Protein AF-A0A6J2TUB7-F1 (afdb_monomer)

Secondary structure (DSSP, 8-state):
-HHHHHHHHHHHHHHHHHHHHHHHHHHHHHHHTT--HHHHH-GGGS-SSPPP--HHHHHHHHHHHHHHHHH--GGGGGS-HHHHHHHHHHHHHHHHHHHHHHIIIIIHHHHHHHHHHHHHHHHHGGG-THHHH-HHHHHHHHHTHHHHHHHHHHHHHHHHHHHHHHHHHHHHHHHHHHSS-----HHHHHHHHHHHHHHHHTTSTTS----------STTTHHHHHHHHTT-

pLDDT: mean 77.43, std 15.43, range [41.19, 96.0]

Structure (mmCIF, N/CA/C/O backbone):
data_AF-A0A6J2TUB7-F1
#
_entry.id   AF-A0A6J2TUB7-F1
#
loop_
_atom_site.group_PDB
_atom_site.id
_atom_site.type_symbol
_atom_site.label_atom_id
_atom_site.label_alt_id
_atom_site.label_comp_id
_atom_site.label_asym_id
_atom_site.label_entity_id
_atom_site.label_seq_id
_atom_site.pdbx_PDB_ins_code
_atom_site.Cartn_x
_atom_site.Cartn_y
_atom_site.Cartn_z
_atom_site.occupancy
_atom_site.B_iso_or_equiv
_atom_site.auth_seq_id
_atom_site.auth_comp_id
_atom_site.auth_asym_id
_atom_site.auth_atom_id
_atom_s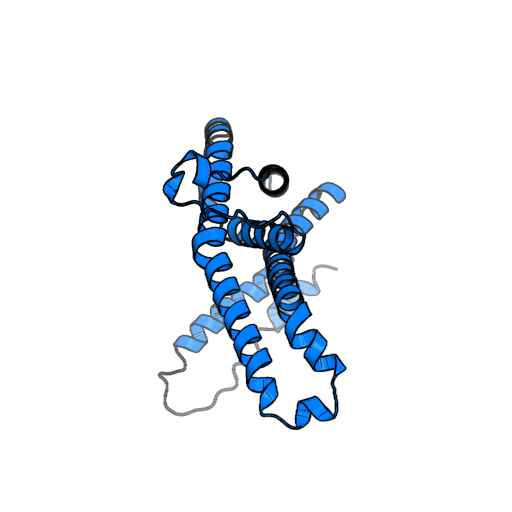ite.pdbx_PDB_model_num
ATOM 1 N N . MET A 1 1 ? -28.206 -12.722 28.048 1.00 57.38 1 MET A N 1
ATOM 2 C CA . MET A 1 1 ? -26.870 -12.111 28.290 1.00 57.38 1 MET A CA 1
ATOM 3 C C . MET A 1 1 ? -25.842 -12.327 27.158 1.00 57.38 1 MET A C 1
ATOM 5 O O . MET A 1 1 ? -24.920 -11.527 27.044 1.00 57.38 1 MET A O 1
ATOM 9 N N . GLN A 1 2 ? -25.959 -13.359 26.302 1.00 60.00 2 GLN A N 1
ATOM 10 C CA . GLN A 1 2 ? -25.036 -13.575 25.163 1.00 60.00 2 GLN A CA 1
ATOM 11 C C . GLN A 1 2 ? -25.212 -12.576 23.999 1.00 60.00 2 GLN A C 1
ATOM 13 O O . GLN A 1 2 ? -24.234 -12.249 23.326 1.00 60.00 2 GLN A O 1
ATOM 18 N N . THR A 1 3 ? -26.422 -12.046 23.802 1.00 65.19 3 THR A N 1
ATOM 19 C CA . THR A 1 3 ? -26.763 -11.058 22.761 1.00 65.19 3 THR A CA 1
ATOM 20 C C . THR A 1 3 ? -25.914 -9.785 22.859 1.00 65.19 3 THR A C 1
ATOM 22 O O . THR A 1 3 ? -25.308 -9.377 21.869 1.00 65.19 3 THR A O 1
ATOM 25 N N . ASN A 1 4 ? -25.731 -9.245 24.069 1.00 74.50 4 ASN A N 1
ATOM 26 C CA . ASN A 1 4 ? -24.927 -8.035 24.298 1.00 74.50 4 ASN A CA 1
ATOM 27 C C . ASN A 1 4 ? -23.440 -8.228 23.949 1.00 74.50 4 ASN A C 1
ATOM 29 O O . ASN A 1 4 ? -22.782 -7.302 23.478 1.00 74.50 4 ASN A O 1
ATOM 33 N N . LYS A 1 5 ? -22.888 -9.438 24.136 1.00 76.31 5 LYS A N 1
ATOM 34 C CA . LYS A 1 5 ? -21.484 -9.730 23.787 1.00 76.31 5 LYS A CA 1
ATOM 35 C C . LYS A 1 5 ? -21.275 -9.813 22.272 1.00 76.31 5 LYS A C 1
ATOM 37 O O . LYS A 1 5 ? -20.244 -9.359 21.782 1.00 76.31 5 LYS A O 1
ATOM 42 N N . MET A 1 6 ? -22.231 -10.388 21.541 1.00 75.12 6 MET A N 1
ATOM 43 C CA . MET A 1 6 ? -22.186 -10.475 20.075 1.00 75.12 6 MET A CA 1
ATOM 44 C C . MET A 1 6 ? -22.323 -9.091 19.434 1.00 75.12 6 MET A C 1
ATOM 46 O O . MET A 1 6 ? -21.524 -8.743 18.568 1.00 75.12 6 MET A O 1
ATOM 50 N N . GLN A 1 7 ? -23.268 -8.278 19.915 1.00 80.31 7 GLN A N 1
ATOM 51 C CA . GLN A 1 7 ? -23.454 -6.908 19.433 1.00 80.31 7 GLN A CA 1
ATOM 52 C C . GLN A 1 7 ? -22.216 -6.046 19.680 1.00 80.31 7 GLN A C 1
ATOM 54 O O . GLN A 1 7 ? -21.763 -5.362 18.768 1.00 80.31 7 GLN A O 1
ATOM 59 N N . LYS A 1 8 ? -21.600 -6.138 20.867 1.00 82.19 8 LYS A N 1
ATOM 60 C CA . LYS A 1 8 ? -20.352 -5.419 21.161 1.00 82.19 8 LYS A CA 1
ATOM 61 C C . LYS A 1 8 ? -19.238 -5.762 20.164 1.00 82.19 8 LYS A C 1
ATOM 63 O O . LYS A 1 8 ? -18.578 -4.861 19.662 1.00 82.19 8 LYS A O 1
ATOM 68 N N . LYS A 1 9 ? -19.060 -7.045 19.828 1.00 82.00 9 LYS A N 1
ATOM 69 C CA . LYS A 1 9 ? -18.071 -7.476 18.823 1.00 82.00 9 LYS A CA 1
ATOM 70 C C . LYS A 1 9 ? -18.379 -6.952 17.419 1.00 82.00 9 LYS A C 1
ATOM 72 O O . LYS A 1 9 ? -17.449 -6.627 16.689 1.00 82.00 9 LYS A O 1
ATOM 77 N N . GLY A 1 10 ? -19.656 -6.877 17.044 1.00 83.56 10 GLY A N 1
ATOM 78 C CA . GLY A 1 10 ? -20.077 -6.292 15.769 1.00 83.56 10 GLY A CA 1
ATOM 79 C C . GLY A 1 10 ? -19.725 -4.813 15.670 1.00 83.56 10 GLY A C 1
ATOM 80 O O . GLY A 1 10 ? -19.078 -4.400 14.714 1.00 83.56 10 GLY A O 1
ATOM 81 N N . TRP A 1 11 ? -20.027 -4.037 16.710 1.00 85.06 11 TRP A N 1
ATOM 82 C CA . TRP A 1 11 ? -19.638 -2.626 16.778 1.00 85.06 11 TRP A CA 1
ATOM 83 C C . TRP A 1 11 ? -18.123 -2.415 16.739 1.00 85.06 11 TRP A C 1
ATOM 85 O O . TRP A 1 11 ? -17.645 -1.470 16.116 1.00 85.06 11 TRP A O 1
ATOM 95 N N . GLU A 1 12 ? -17.349 -3.309 17.359 1.00 85.31 12 GLU A N 1
ATOM 96 C CA . GLU A 1 12 ? -15.889 -3.272 17.257 1.00 85.31 12 GLU A CA 1
ATOM 97 C C . GLU A 1 12 ? -15.404 -3.503 15.816 1.00 85.31 12 GLU A C 1
ATOM 99 O O . GLU A 1 12 ? -14.505 -2.794 15.381 1.00 85.31 12 GLU A O 1
ATOM 104 N N . LEU A 1 13 ? -16.007 -4.440 15.073 1.00 86.50 13 LEU A N 1
ATOM 105 C CA . LEU A 1 13 ? -15.679 -4.701 13.663 1.00 86.50 13 LEU A CA 1
ATOM 106 C C . LEU A 1 13 ? -16.014 -3.515 12.757 1.00 86.50 13 LEU A C 1
ATOM 108 O O . LEU A 1 13 ? -15.205 -3.146 11.912 1.00 86.50 13 LEU A O 1
ATOM 112 N N . VAL A 1 14 ? -17.191 -2.919 12.946 1.00 88.50 14 VAL A N 1
ATOM 113 C CA . VAL A 1 14 ? -17.632 -1.744 12.184 1.00 88.50 14 VAL A CA 1
ATOM 114 C C . VAL A 1 14 ? -16.693 -0.571 12.418 1.00 88.50 14 VAL A C 1
ATOM 116 O O . VAL A 1 14 ? -16.259 0.074 11.469 1.00 88.50 14 VAL A O 1
ATOM 119 N N . ARG A 1 15 ? -16.323 -0.318 13.674 1.00 88.38 15 ARG A N 1
ATOM 120 C CA . ARG A 1 15 ? -15.360 0.735 13.992 1.00 88.38 15 ARG A CA 1
ATOM 121 C C . ARG A 1 15 ? -13.993 0.461 13.367 1.00 88.38 15 ARG A C 1
ATOM 123 O O . ARG A 1 15 ? -13.449 1.366 12.754 1.00 88.38 15 ARG A O 1
ATOM 130 N N . ASP A 1 16 ? -13.457 -0.756 13.489 1.00 87.25 16 ASP A N 1
ATOM 131 C CA . ASP A 1 16 ? -12.167 -1.111 12.877 1.00 87.25 16 ASP A CA 1
ATOM 132 C C . ASP A 1 16 ? -12.194 -0.886 11.348 1.00 87.25 16 ASP A C 1
ATOM 134 O O . ASP A 1 16 ? -11.215 -0.419 10.767 1.00 87.25 16 ASP A O 1
ATOM 138 N N . MET A 1 17 ? -13.325 -1.186 10.695 1.00 90.94 17 MET A N 1
ATOM 139 C CA . MET A 1 17 ? -13.538 -0.913 9.271 1.00 90.94 17 MET A CA 1
ATOM 140 C C . MET A 1 17 ? -13.503 0.592 8.978 1.00 90.94 17 MET A C 1
ATOM 142 O O . MET A 1 17 ? -12.790 1.007 8.070 1.00 90.94 17 MET A O 1
ATOM 146 N N . TYR A 1 18 ? -14.213 1.418 9.753 1.00 90.88 18 TYR A N 1
ATOM 147 C CA . TYR A 1 18 ? -14.177 2.875 9.587 1.00 90.88 18 TYR A CA 1
ATOM 148 C C . TYR A 1 18 ? -12.790 3.471 9.847 1.00 90.88 18 TYR A C 1
ATOM 150 O O . TYR A 1 18 ? -12.362 4.332 9.088 1.00 90.88 18 TYR A O 1
ATOM 158 N N . GLU A 1 19 ? -12.072 3.0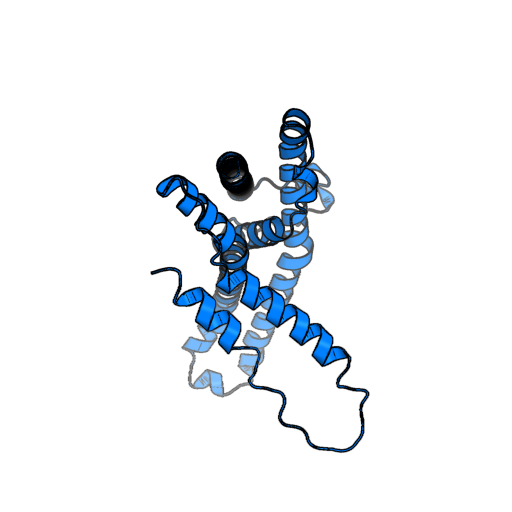04 10.873 1.00 90.19 19 GLU A N 1
ATOM 159 C CA . GLU A 1 19 ? -10.689 3.423 11.136 1.00 90.19 19 GLU A CA 1
ATOM 160 C C . GLU A 1 19 ? -9.780 3.085 9.943 1.00 90.19 19 GLU A C 1
ATOM 162 O O . GLU A 1 19 ? -8.990 3.923 9.518 1.00 90.19 19 GLU A O 1
ATOM 167 N N . SER A 1 20 ? -9.937 1.894 9.356 1.00 90.69 20 SER A N 1
ATOM 168 C CA . SER A 1 20 ? -9.173 1.466 8.173 1.00 90.69 20 SER A CA 1
ATOM 169 C C . SER A 1 20 ? -9.506 2.308 6.936 1.00 90.69 20 SER A C 1
ATOM 171 O O . SER A 1 20 ? -8.604 2.756 6.233 1.00 90.69 20 SER A O 1
ATOM 173 N N . LEU A 1 21 ? -10.795 2.571 6.693 1.00 92.62 21 LEU A N 1
ATOM 174 C CA . LEU A 1 21 ? -11.255 3.430 5.597 1.00 92.62 21 LEU A CA 1
ATOM 175 C C . LEU A 1 21 ? -10.749 4.866 5.748 1.00 92.62 21 LEU A C 1
ATOM 177 O O . LEU A 1 21 ? -10.368 5.485 4.759 1.00 92.62 21 LEU A O 1
ATOM 181 N N . LEU A 1 22 ? -10.720 5.382 6.977 1.00 92.88 22 LEU A N 1
ATOM 182 C CA . LEU A 1 22 ? -10.190 6.706 7.279 1.00 92.88 22 LEU A CA 1
ATOM 183 C C . LEU A 1 22 ? -8.676 6.764 7.043 1.00 92.88 22 LEU A C 1
ATOM 185 O O . LEU A 1 22 ? -8.192 7.717 6.443 1.00 92.88 22 LEU A O 1
ATOM 189 N N . MET A 1 23 ? -7.921 5.741 7.453 1.00 91.88 23 MET A N 1
ATOM 190 C CA . MET A 1 23 ? -6.486 5.664 7.144 1.00 91.88 23 MET A CA 1
ATOM 191 C C . MET A 1 23 ? -6.240 5.651 5.632 1.00 91.88 23 MET A C 1
ATOM 193 O O . MET A 1 23 ? -5.380 6.383 5.146 1.00 91.88 23 MET A O 1
ATOM 197 N N . MET A 1 24 ? -7.028 4.877 4.881 1.00 92.50 24 MET A N 1
ATOM 198 C CA . MET A 1 24 ? -6.944 4.846 3.420 1.00 92.50 24 MET A CA 1
ATOM 199 C C . MET A 1 24 ? -7.297 6.178 2.771 1.00 92.50 24 MET A C 1
ATOM 201 O O . MET A 1 24 ? -6.594 6.601 1.858 1.00 92.50 24 MET A O 1
ATOM 205 N N . SER A 1 25 ? -8.358 6.854 3.218 1.00 93.88 25 SER A N 1
ATOM 206 C CA . SER A 1 25 ? -8.751 8.136 2.631 1.00 93.88 25 SER A CA 1
ATOM 207 C C . SER A 1 25 ? -7.702 9.215 2.888 1.00 93.88 25 SER A C 1
ATOM 209 O O . SER A 1 25 ? -7.342 9.937 1.961 1.00 93.88 25 SER A O 1
ATOM 211 N N . VAL A 1 26 ? -7.152 9.282 4.103 1.00 93.25 26 VAL A N 1
ATOM 212 C CA . VAL A 1 26 ? -6.079 10.226 4.439 1.00 93.25 26 VAL A CA 1
ATOM 213 C C . VAL A 1 26 ? -4.818 9.923 3.630 1.00 93.25 26 VAL A C 1
ATOM 215 O O . VAL A 1 26 ? -4.258 10.836 3.030 1.00 93.25 26 VAL A O 1
ATOM 218 N N . SER A 1 27 ? -4.401 8.658 3.543 1.00 91.00 27 SER A N 1
ATOM 219 C CA . SER A 1 27 ? -3.234 8.267 2.741 1.00 91.00 27 SER A CA 1
ATOM 220 C C . SER A 1 27 ? -3.408 8.584 1.259 1.00 91.00 27 SER A C 1
ATOM 222 O O . SER A 1 27 ? -2.504 9.151 0.648 1.00 91.00 27 SER A O 1
ATOM 224 N N . MET A 1 28 ? -4.594 8.333 0.702 1.00 91.50 28 MET A N 1
ATOM 225 C CA . MET A 1 28 ? -4.916 8.709 -0.672 1.00 91.50 28 MET A CA 1
ATOM 226 C C . MET A 1 28 ? -4.842 10.221 -0.882 1.00 91.50 28 MET A C 1
ATOM 228 O O . MET A 1 28 ? -4.287 10.674 -1.878 1.00 91.50 28 MET A O 1
ATOM 232 N N . MET A 1 29 ? -5.377 11.015 0.052 1.00 92.94 29 MET A N 1
ATOM 233 C CA . MET A 1 29 ? -5.293 12.473 -0.026 1.00 92.94 29 MET A CA 1
ATOM 234 C C . MET A 1 29 ? -3.842 12.951 0.015 1.00 92.94 29 MET A C 1
ATOM 236 O O . MET A 1 29 ? -3.474 13.778 -0.812 1.00 92.94 29 MET A O 1
ATOM 240 N N . PHE A 1 30 ? -3.010 12.427 0.917 1.00 90.12 30 PHE A N 1
ATOM 241 C CA . PHE A 1 30 ? -1.590 12.788 0.981 1.00 90.12 30 PHE A CA 1
ATOM 242 C C . PHE A 1 30 ? -0.871 12.448 -0.326 1.00 90.12 30 PHE A C 1
ATOM 244 O O . PHE A 1 30 ? -0.229 13.319 -0.909 1.00 90.12 30 PHE A O 1
ATOM 251 N N . HIS A 1 31 ? -1.074 11.236 -0.847 1.00 88.38 31 HIS A N 1
ATOM 252 C CA . HIS A 1 31 ? -0.460 10.809 -2.101 1.00 88.38 31 HIS A CA 1
ATOM 253 C C . HIS A 1 31 ? -0.895 11.668 -3.298 1.00 88.38 31 HIS A C 1
ATOM 255 O O . HIS A 1 31 ? -0.054 12.127 -4.065 1.00 88.38 31 HIS A O 1
ATOM 261 N N . LEU A 1 32 ? -2.197 11.939 -3.447 1.00 89.12 32 LEU A N 1
ATOM 262 C CA . LEU A 1 32 ? -2.716 12.761 -4.547 1.00 89.12 32 LEU A CA 1
ATOM 263 C C . LEU A 1 32 ? -2.241 14.218 -4.483 1.00 89.12 32 LEU A C 1
ATOM 265 O O . LEU A 1 32 ? -2.108 14.855 -5.525 1.00 89.12 32 LEU A O 1
ATOM 269 N N . ASN A 1 33 ? -1.984 14.742 -3.283 1.00 89.19 33 ASN A N 1
ATOM 270 C CA . ASN A 1 33 ? -1.417 16.079 -3.096 1.00 89.19 33 ASN A CA 1
ATOM 271 C C . ASN A 1 33 ? 0.121 16.098 -3.185 1.00 89.19 33 ASN A C 1
ATOM 273 O O . ASN A 1 33 ? 0.714 17.170 -3.071 1.00 89.19 33 ASN A O 1
ATOM 277 N N . GLY A 1 34 ? 0.775 14.943 -3.368 1.00 84.81 34 GLY A N 1
ATOM 278 C CA . GLY A 1 34 ? 2.237 14.831 -3.356 1.00 84.81 34 GLY A CA 1
ATOM 279 C C . GLY A 1 34 ? 2.855 15.176 -1.998 1.00 84.81 34 GLY A C 1
ATOM 280 O O . GLY A 1 34 ? 3.989 15.648 -1.928 1.00 84.81 34 GLY A O 1
ATOM 281 N N . TRP A 1 35 ? 2.096 15.019 -0.912 1.00 86.31 35 TRP A N 1
ATOM 282 C CA . TRP A 1 35 ? 2.577 15.273 0.440 1.00 86.31 35 TRP A CA 1
ATOM 283 C C . TRP A 1 35 ? 3.249 14.024 0.986 1.00 86.31 35 TRP A C 1
ATOM 285 O O . TRP A 1 35 ? 2.595 13.007 1.207 1.00 86.31 35 TRP A O 1
ATOM 295 N N . HIS A 1 36 ? 4.543 14.145 1.259 1.00 82.12 36 HIS A N 1
ATOM 296 C CA . HIS A 1 36 ? 5.341 13.088 1.858 1.00 82.12 36 HIS A CA 1
ATOM 297 C C . HIS A 1 36 ? 5.741 13.491 3.273 1.00 82.12 36 HIS A C 1
ATOM 299 O O . HIS A 1 36 ? 6.347 14.543 3.490 1.00 82.12 36 HIS A O 1
ATOM 305 N N . VAL A 1 37 ? 5.419 12.640 4.243 1.00 84.12 37 VAL A N 1
ATOM 306 C CA . VAL A 1 37 ? 5.789 12.826 5.650 1.00 84.12 37 VAL A CA 1
ATOM 307 C C . VAL A 1 37 ? 7.304 12.786 5.803 1.00 84.12 37 VAL A C 1
ATOM 309 O O . VAL A 1 37 ? 7.869 13.554 6.583 1.00 84.12 37 VAL A O 1
ATOM 312 N N . LEU A 1 38 ? 7.973 11.932 5.023 1.00 82.38 38 LEU A N 1
ATOM 313 C CA . LEU A 1 38 ? 9.431 11.836 5.041 1.00 82.38 38 LEU A CA 1
ATOM 314 C C . LEU A 1 38 ? 10.096 13.171 4.667 1.00 82.38 38 LEU A C 1
ATOM 316 O O . LEU A 1 38 ? 11.066 13.558 5.309 1.00 82.38 38 LEU A O 1
ATOM 320 N N . ALA A 1 39 ? 9.518 13.920 3.722 1.00 81.19 39 ALA A N 1
ATOM 321 C CA . ALA A 1 39 ? 10.025 15.228 3.307 1.00 81.19 39 ALA A CA 1
ATOM 322 C C . ALA A 1 39 ? 9.964 16.278 4.427 1.00 81.19 39 ALA A C 1
ATOM 324 O O . ALA A 1 39 ? 10.773 17.202 4.466 1.00 81.19 39 ALA A O 1
ATOM 325 N N . TRP A 1 40 ? 8.995 16.150 5.339 1.00 81.31 40 TRP A N 1
ATOM 326 C CA . TRP A 1 40 ? 8.857 17.045 6.489 1.00 81.31 40 TRP A CA 1
ATOM 327 C C . TRP A 1 40 ? 9.832 16.703 7.618 1.00 81.31 40 TRP A C 1
ATOM 329 O O . TRP A 1 40 ? 10.214 17.595 8.372 1.00 81.31 40 TRP A O 1
ATOM 339 N N . LEU A 1 41 ? 10.211 15.428 7.754 1.00 83.31 41 LEU A N 1
ATOM 340 C CA . LEU A 1 41 ? 11.118 14.960 8.806 1.00 83.31 41 LEU A CA 1
ATOM 341 C C . LEU A 1 41 ? 12.589 15.079 8.414 1.00 83.31 41 LEU A C 1
ATOM 343 O O . LEU A 1 41 ? 13.400 15.507 9.233 1.00 83.31 41 LEU A O 1
ATOM 347 N N . ASP A 1 42 ? 12.929 14.687 7.189 1.00 80.44 42 ASP A N 1
ATOM 348 C CA . ASP A 1 42 ? 14.287 14.765 6.669 1.00 80.44 42 ASP A CA 1
ATOM 349 C C . ASP A 1 42 ? 14.268 15.118 5.172 1.00 80.44 42 ASP A C 1
ATOM 351 O O . ASP A 1 42 ? 14.138 14.234 4.317 1.00 80.44 42 ASP A O 1
ATOM 355 N N . PRO A 1 43 ? 14.417 16.408 4.823 1.00 76.56 43 PRO A N 1
ATOM 356 C CA . PRO A 1 43 ? 14.374 16.848 3.433 1.00 76.56 43 PRO A CA 1
ATOM 357 C C . PRO A 1 43 ? 15.536 16.291 2.595 1.00 76.56 43 PRO A C 1
ATOM 359 O O . PRO A 1 43 ? 15.440 16.276 1.372 1.00 76.56 43 PRO A O 1
ATOM 362 N N . ASN A 1 44 ? 16.615 15.801 3.220 1.00 75.69 44 ASN A N 1
ATOM 363 C CA . ASN A 1 44 ? 17.780 15.272 2.505 1.00 75.69 44 ASN A CA 1
ATOM 364 C C . ASN A 1 44 ? 17.595 13.819 2.044 1.00 75.69 44 ASN A C 1
ATOM 366 O O . ASN A 1 44 ? 18.340 13.356 1.183 1.00 75.69 44 ASN A O 1
ATOM 370 N N . GLN A 1 45 ? 16.634 13.089 2.619 1.00 69.69 45 GLN A N 1
ATOM 371 C CA . GLN A 1 45 ? 16.352 11.697 2.249 1.00 69.69 45 GLN A CA 1
ATOM 372 C C . GLN A 1 45 ? 15.378 11.570 1.078 1.00 69.69 45 GLN A C 1
ATOM 374 O O . GLN A 1 45 ? 15.141 10.462 0.591 1.00 69.69 45 GLN A O 1
ATOM 379 N N . MET A 1 46 ? 14.804 12.679 0.613 1.00 66.31 46 MET A N 1
ATOM 380 C CA . MET A 1 46 ? 13.866 12.638 -0.492 1.00 66.31 46 MET A CA 1
ATOM 381 C C . MET A 1 46 ? 14.629 12.542 -1.820 1.00 66.31 46 MET A C 1
ATOM 383 O O . MET A 1 46 ? 15.495 13.381 -2.084 1.00 66.31 46 MET A O 1
ATOM 387 N N . PRO A 1 47 ? 14.339 11.549 -2.680 1.00 62.16 47 PRO A N 1
ATOM 388 C CA . PRO A 1 47 ? 14.884 11.554 -4.028 1.00 62.16 47 PRO A CA 1
ATOM 389 C C . PRO A 1 47 ? 14.456 12.851 -4.727 1.00 62.16 47 PRO A C 1
ATOM 391 O O . PRO A 1 47 ? 13.295 13.249 -4.650 1.00 62.16 47 PRO A O 1
ATOM 394 N N . SER A 1 48 ? 15.398 13.509 -5.413 1.00 56.72 48 SER A N 1
ATOM 395 C CA . SER A 1 48 ? 15.188 14.806 -6.083 1.00 56.72 48 SER A CA 1
ATOM 396 C C . SER A 1 48 ? 14.073 14.782 -7.143 1.00 56.72 48 SER A C 1
ATOM 398 O O . SER A 1 48 ? 13.656 15.836 -7.620 1.00 56.72 48 SER A O 1
ATOM 400 N N . GLU A 1 49 ? 13.591 13.593 -7.501 1.00 59.00 49 GLU A N 1
ATOM 401 C CA . GLU A 1 49 ? 12.457 13.352 -8.379 1.00 59.00 49 GLU A CA 1
ATOM 402 C C . GLU A 1 49 ? 11.426 12.510 -7.619 1.00 59.00 49 GLU A C 1
ATOM 404 O O . GLU A 1 49 ? 11.482 11.277 -7.603 1.00 59.00 49 GLU A O 1
ATOM 409 N N . ALA A 1 50 ? 10.477 13.178 -6.959 1.00 62.06 50 ALA A N 1
ATOM 410 C CA . ALA A 1 50 ? 9.268 12.504 -6.508 1.00 62.06 50 ALA A CA 1
ATOM 411 C C . ALA A 1 50 ? 8.598 11.872 -7.737 1.00 62.06 50 ALA A C 1
ATOM 413 O O . ALA A 1 50 ? 8.384 12.546 -8.750 1.00 62.06 50 ALA A O 1
ATOM 414 N N . LEU A 1 51 ? 8.312 10.568 -7.674 1.00 66.56 51 LEU A N 1
ATOM 415 C CA . LEU A 1 51 ? 7.653 9.871 -8.773 1.00 66.56 51 LEU A CA 1
ATOM 416 C C . LEU A 1 51 ? 6.348 10.599 -9.118 1.00 66.56 51 LEU A C 1
ATOM 418 O O . LEU A 1 51 ? 5.572 10.918 -8.213 1.00 66.56 51 LEU A O 1
ATOM 422 N N . PRO A 1 52 ? 6.062 10.838 -10.408 1.00 74.75 52 PRO A N 1
ATOM 423 C CA . PRO A 1 52 ? 4.808 11.458 -10.789 1.00 74.75 52 PRO A CA 1
ATOM 424 C C . PRO A 1 52 ? 3.648 10.593 -10.295 1.00 74.75 52 PRO A C 1
ATOM 426 O O . PRO A 1 52 ? 3.681 9.363 -10.427 1.00 74.75 52 PRO A O 1
ATOM 429 N N . VAL A 1 53 ? 2.623 11.250 -9.748 1.00 80.75 53 VAL A N 1
ATOM 430 C CA . VAL A 1 53 ? 1.392 10.594 -9.298 1.00 80.75 53 VAL A CA 1
ATOM 431 C C . VAL A 1 53 ? 0.803 9.828 -10.481 1.00 80.75 53 VAL A C 1
ATOM 433 O O . VAL A 1 53 ? 0.343 10.410 -11.463 1.00 80.75 53 VAL A O 1
ATOM 436 N N . ASN A 1 54 ? 0.861 8.502 -10.401 1.00 87.44 54 ASN A N 1
ATOM 437 C CA . ASN A 1 54 ? 0.371 7.595 -11.426 1.00 87.44 54 ASN A CA 1
ATOM 438 C C . ASN A 1 54 ? -0.476 6.504 -10.763 1.00 87.44 54 ASN A C 1
ATOM 440 O O . ASN A 1 54 ? -0.239 6.108 -9.624 1.00 87.44 54 ASN A O 1
ATOM 444 N N . TRP A 1 55 ? -1.420 5.937 -11.504 1.00 88.62 55 TRP A N 1
ATOM 445 C CA . TRP A 1 55 ? -2.248 4.823 -11.052 1.00 88.62 55 TRP A CA 1
ATOM 446 C C . TRP A 1 55 ? -1.428 3.650 -10.507 1.00 88.62 55 TRP A C 1
ATOM 448 O O . TRP A 1 55 ? -1.836 3.021 -9.538 1.00 88.62 55 TRP A O 1
ATOM 458 N N . SER A 1 56 ? -0.240 3.388 -11.062 1.00 89.81 56 SER A N 1
ATOM 459 C CA . SER A 1 56 ? 0.652 2.351 -10.528 1.00 89.81 56 SER A CA 1
ATOM 460 C C . SER A 1 56 ? 1.160 2.652 -9.111 1.00 89.81 56 SER A C 1
ATOM 462 O O . SER A 1 56 ? 1.135 1.758 -8.268 1.00 89.81 56 SER A O 1
ATOM 464 N N . THR A 1 57 ? 1.593 3.879 -8.803 1.00 89.38 57 THR A N 1
ATOM 465 C CA . THR A 1 57 ? 2.025 4.238 -7.436 1.00 89.38 57 THR A CA 1
ATOM 466 C C . THR A 1 57 ? 0.845 4.260 -6.489 1.00 89.38 57 THR A C 1
ATOM 468 O O . THR A 1 57 ? 0.928 3.710 -5.398 1.00 89.38 57 THR A O 1
ATOM 471 N N . THR A 1 58 ? -0.296 4.779 -6.941 1.00 92.06 58 THR A N 1
ATOM 472 C CA . THR A 1 58 ? -1.524 4.786 -6.147 1.00 92.06 58 THR A CA 1
ATOM 473 C C . THR A 1 58 ? -1.967 3.369 -5.771 1.00 92.06 58 THR A C 1
ATOM 475 O O . THR A 1 58 ? -2.247 3.105 -4.604 1.00 92.06 58 THR A O 1
ATOM 478 N N . CYS A 1 59 ? -1.989 2.430 -6.724 1.00 93.44 59 CYS A N 1
ATOM 479 C CA . CYS A 1 59 ? -2.317 1.031 -6.442 1.00 93.44 59 CYS A CA 1
ATOM 480 C C . CYS A 1 59 ? -1.312 0.393 -5.476 1.00 93.44 59 CYS A C 1
ATOM 482 O O . CYS A 1 59 ? -1.727 -0.307 -4.554 1.00 93.44 59 CYS A O 1
ATOM 484 N N . PHE A 1 60 ? -0.015 0.659 -5.659 1.00 92.50 60 PHE A N 1
ATOM 485 C CA . PHE A 1 60 ? 1.030 0.151 -4.774 1.00 92.50 60 PHE A CA 1
ATOM 486 C C . PHE A 1 60 ? 0.837 0.643 -3.336 1.00 92.50 60 PHE A C 1
ATOM 488 O O . PHE A 1 60 ? 0.738 -0.175 -2.427 1.00 92.50 60 PHE A O 1
ATOM 495 N N . ILE A 1 61 ? 0.704 1.956 -3.141 1.00 92.50 61 ILE A N 1
ATOM 496 C CA . ILE A 1 61 ? 0.537 2.589 -1.826 1.00 92.50 61 ILE A CA 1
ATOM 497 C C . ILE A 1 61 ? -0.719 2.078 -1.126 1.00 92.50 61 ILE A C 1
ATOM 499 O O . ILE A 1 61 ? -0.660 1.664 0.032 1.00 92.50 61 ILE A O 1
ATOM 503 N N . MET A 1 62 ? -1.849 2.039 -1.835 1.00 94.06 62 MET A N 1
ATOM 504 C CA . MET A 1 62 ? -3.107 1.553 -1.266 1.00 94.06 62 MET A CA 1
ATOM 505 C C . MET A 1 62 ? -3.029 0.067 -0.905 1.00 94.06 62 MET A C 1
ATOM 507 O O . MET A 1 62 ? -3.530 -0.341 0.142 1.00 94.06 62 MET A O 1
ATOM 511 N N . GLY A 1 63 ? -2.372 -0.744 -1.736 1.00 94.12 63 GLY A N 1
ATOM 512 C CA . GLY A 1 63 ? -2.144 -2.156 -1.451 1.00 94.12 63 GLY A CA 1
ATOM 513 C C . GLY A 1 63 ? -1.233 -2.376 -0.252 1.00 94.12 63 GLY A C 1
ATOM 514 O O . GLY A 1 63 ? -1.567 -3.151 0.642 1.00 94.12 63 GLY A O 1
ATOM 515 N N . LEU A 1 64 ? -0.120 -1.648 -0.191 1.00 93.69 64 LEU A N 1
ATOM 516 C CA . LEU A 1 64 ? 0.825 -1.694 0.917 1.00 93.69 64 LEU A CA 1
ATOM 517 C C . LEU A 1 64 ? 0.145 -1.295 2.232 1.00 93.69 64 LEU A C 1
ATOM 519 O O . LEU A 1 64 ? 0.279 -1.999 3.230 1.00 93.69 64 LEU A O 1
ATOM 523 N N . LEU A 1 65 ? -0.649 -0.222 2.220 1.00 93.81 65 LEU A N 1
ATOM 524 C CA . LEU A 1 65 ? -1.421 0.219 3.378 1.00 93.81 65 LEU A CA 1
ATOM 525 C C . LEU A 1 65 ? -2.400 -0.860 3.853 1.00 93.81 65 LEU A C 1
ATOM 527 O O . LEU A 1 65 ? -2.485 -1.118 5.050 1.00 93.81 65 LEU A O 1
ATOM 531 N N . LEU A 1 66 ? -3.113 -1.523 2.939 1.00 93.62 66 LEU A N 1
ATOM 532 C CA . LEU A 1 66 ? -4.013 -2.628 3.282 1.00 93.62 66 LEU A CA 1
ATOM 533 C C . LEU A 1 66 ? -3.266 -3.811 3.911 1.00 93.62 66 LEU A C 1
ATOM 535 O O . LEU A 1 66 ? -3.726 -4.372 4.908 1.00 93.62 66 LEU A O 1
ATOM 539 N N . VAL A 1 67 ? -2.095 -4.163 3.378 1.00 92.62 67 VAL A N 1
ATOM 540 C CA . VAL A 1 67 ? -1.238 -5.204 3.962 1.00 92.62 67 VAL A CA 1
ATOM 541 C C . VAL A 1 67 ? -0.776 -4.795 5.365 1.00 92.62 67 VAL A C 1
ATOM 543 O O . VAL A 1 67 ? -0.887 -5.583 6.302 1.00 92.62 67 VAL A O 1
ATOM 546 N N . LEU A 1 68 ? -0.332 -3.553 5.561 1.00 91.44 68 LEU A N 1
ATOM 547 C CA . LEU A 1 68 ? 0.087 -3.041 6.872 1.00 91.44 68 LEU A CA 1
ATOM 548 C C . LEU A 1 68 ? -1.068 -3.008 7.884 1.00 91.44 68 LEU A C 1
ATOM 550 O O . LEU A 1 68 ? -0.906 -3.431 9.033 1.00 91.44 68 LEU A O 1
ATOM 554 N N . LEU A 1 69 ? -2.258 -2.588 7.452 1.00 89.69 69 LEU A N 1
ATOM 555 C CA . LEU A 1 69 ? -3.489 -2.639 8.244 1.00 89.69 69 LEU A CA 1
ATOM 556 C C . LEU A 1 69 ? -3.822 -4.067 8.685 1.00 89.69 69 LEU A C 1
ATOM 558 O O . LEU A 1 69 ? -4.316 -4.272 9.799 1.00 89.69 69 LEU A O 1
ATOM 562 N N . HIS A 1 70 ? -3.504 -5.067 7.860 1.00 89.31 70 HIS A N 1
ATOM 563 C CA . HIS A 1 70 ? -3.682 -6.464 8.232 1.00 89.31 70 HIS A CA 1
ATOM 564 C C . HIS A 1 70 ? -2.795 -6.889 9.400 1.00 89.31 70 HIS A C 1
ATOM 566 O O . HIS A 1 70 ? -3.280 -7.580 10.308 1.00 89.31 70 HIS A O 1
ATOM 572 N N . PHE A 1 71 ? -1.538 -6.439 9.405 1.00 84.88 71 PHE A N 1
ATOM 573 C CA . PHE A 1 71 ? -0.560 -6.716 10.459 1.00 84.88 71 PHE A CA 1
ATOM 574 C C . PHE A 1 71 ? -0.741 -5.864 11.719 1.00 84.88 71 PHE A C 1
ATOM 576 O O . PHE A 1 71 ? -0.147 -6.182 12.752 1.00 84.88 71 PHE A O 1
ATOM 583 N N . LYS A 1 72 ? -1.587 -4.826 11.675 1.00 79.44 72 LYS A N 1
ATOM 584 C CA . LYS A 1 72 ? -1.839 -3.923 12.802 1.00 79.44 72 LYS A CA 1
ATOM 585 C C . LYS A 1 72 ? -2.125 -4.708 14.098 1.00 79.44 72 LYS A C 1
ATOM 587 O O . LYS A 1 72 ? -3.133 -5.428 14.193 1.00 79.44 72 LYS A O 1
ATOM 592 N N . PRO A 1 73 ? -1.281 -4.563 15.139 1.00 67.88 73 PRO A N 1
ATOM 593 C CA . PRO A 1 73 ? -1.451 -5.293 16.383 1.00 67.88 73 PRO A CA 1
ATOM 594 C C . PRO A 1 73 ? -2.736 -4.844 17.082 1.00 67.88 73 PRO A C 1
ATOM 596 O O . PRO A 1 73 ? -2.884 -3.718 17.552 1.00 67.88 73 PRO A O 1
ATOM 599 N N . ARG A 1 74 ? -3.686 -5.774 17.221 1.00 65.94 74 ARG A N 1
ATOM 600 C CA . ARG A 1 74 ? -4.989 -5.550 17.878 1.00 65.94 74 ARG A CA 1
ATOM 601 C C . ARG A 1 74 ? -4.894 -5.231 19.377 1.00 65.94 74 ARG A C 1
ATOM 603 O O . ARG A 1 74 ? -5.929 -5.054 20.020 1.00 65.94 74 ARG A O 1
ATOM 610 N N . SER A 1 75 ? -3.695 -5.160 19.946 1.00 54.12 75 SER A N 1
ATOM 611 C CA . SER A 1 75 ? -3.451 -4.914 21.372 1.00 54.12 75 SER A CA 1
ATOM 612 C C . SER A 1 75 ? -3.980 -3.556 21.853 1.00 54.12 75 SER A C 1
ATOM 614 O O . SER A 1 75 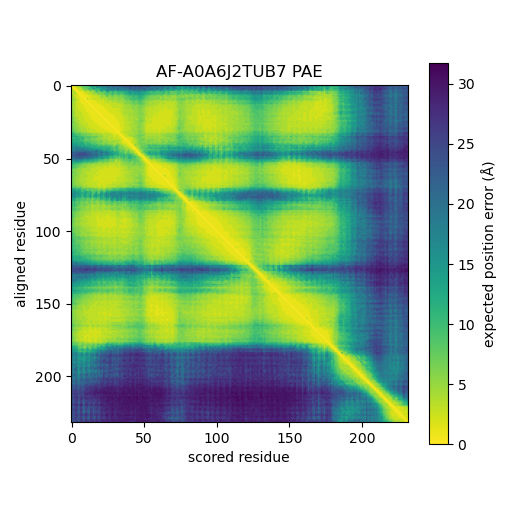? -4.405 -3.446 23.002 1.00 54.12 75 SER A O 1
ATOM 616 N N . ILE A 1 76 ? -4.103 -2.563 20.962 1.00 59.44 76 ILE A N 1
ATOM 617 C CA . ILE A 1 76 ? -4.650 -1.221 21.266 1.00 59.44 76 ILE A CA 1
ATOM 618 C C . ILE A 1 76 ? -6.158 -1.272 21.613 1.00 59.44 76 ILE A C 1
ATOM 620 O O . ILE A 1 76 ? -6.728 -0.348 22.200 1.00 59.44 76 ILE A O 1
ATOM 624 N N . LYS A 1 77 ? -6.835 -2.403 21.359 1.00 61.78 77 LYS A N 1
ATOM 625 C CA . LYS A 1 77 ? -8.272 -2.571 21.633 1.00 61.78 77 LYS A CA 1
ATOM 626 C C . LYS A 1 77 ? -8.664 -2.487 23.112 1.00 61.78 77 LYS A C 1
ATOM 628 O O . LYS A 1 77 ? -9.858 -2.358 23.388 1.00 61.78 77 LYS A O 1
ATOM 633 N N . ARG A 1 78 ? -7.708 -2.548 24.045 1.00 65.31 78 ARG A N 1
ATOM 634 C CA . ARG A 1 78 ? -7.963 -2.464 25.496 1.00 65.31 78 ARG A CA 1
ATOM 635 C C . ARG A 1 78 ? -7.860 -1.051 26.079 1.00 65.31 78 ARG A C 1
ATOM 637 O O . ARG A 1 78 ? -8.250 -0.868 27.227 1.00 65.31 78 ARG A O 1
ATOM 644 N N . CYS A 1 79 ? -7.389 -0.062 25.318 1.00 73.69 79 CYS A N 1
ATOM 645 C CA . CYS A 1 79 ? -7.312 1.318 25.798 1.00 73.69 79 CYS A CA 1
ATOM 646 C C . CYS A 1 79 ? -8.699 1.968 25.916 1.00 73.69 79 CYS A C 1
ATOM 648 O O . CYS A 1 79 ? -9.630 1.616 25.178 1.00 73.69 79 CYS A O 1
ATOM 650 N N . SER A 1 80 ? -8.809 2.939 26.833 1.00 79.06 80 SER A N 1
ATOM 651 C CA . SER A 1 80 ? -9.993 3.790 26.976 1.00 79.06 80 SER A CA 1
ATOM 652 C C . SER A 1 80 ? -10.296 4.521 25.663 1.00 79.06 80 SER A C 1
ATOM 654 O O . SER A 1 80 ? -9.406 4.742 24.838 1.00 79.06 80 SER A O 1
ATOM 656 N N . HIS A 1 81 ? -11.563 4.894 25.457 1.00 80.50 81 HIS A N 1
ATOM 657 C CA . HIS A 1 81 ? -12.001 5.561 24.227 1.00 80.50 81 HIS A CA 1
ATOM 658 C C . HIS A 1 81 ? -11.165 6.815 23.922 1.00 80.50 81 HIS A C 1
ATOM 660 O O . HIS A 1 81 ? -10.691 6.977 22.804 1.00 80.50 81 HIS A O 1
ATOM 666 N N . MET A 1 82 ? -10.916 7.653 24.934 1.00 83.31 82 MET A N 1
ATOM 667 C CA . MET A 1 82 ? -10.157 8.898 24.774 1.00 83.31 82 MET A CA 1
ATOM 668 C C . MET A 1 82 ? -8.695 8.657 24.394 1.00 83.31 82 MET A C 1
ATOM 670 O O . MET A 1 82 ? -8.197 9.283 23.464 1.00 83.31 82 MET A O 1
ATOM 674 N N . ALA A 1 83 ? -8.028 7.699 25.046 1.00 84.62 83 ALA A N 1
ATOM 675 C CA . ALA A 1 83 ? -6.651 7.349 24.703 1.00 84.62 83 ALA A CA 1
ATOM 676 C C . ALA A 1 83 ? -6.548 6.823 23.264 1.00 84.62 83 ALA A C 1
ATOM 678 O O . ALA A 1 83 ? -5.597 7.134 22.558 1.00 84.62 83 ALA A O 1
ATOM 679 N N . ARG A 1 84 ? -7.551 6.070 22.799 1.00 81.25 84 ARG A N 1
ATOM 680 C CA . ARG A 1 84 ? -7.579 5.571 21.421 1.00 81.25 84 ARG A CA 1
ATOM 681 C C . ARG A 1 84 ? -7.750 6.685 20.398 1.00 81.25 84 ARG A C 1
ATOM 683 O O . ARG A 1 84 ? -7.029 6.690 19.409 1.00 81.25 84 ARG A O 1
ATOM 690 N N . VAL A 1 85 ? -8.678 7.612 20.634 1.00 83.81 85 VAL A N 1
ATOM 691 C CA . VAL A 1 85 ? -8.885 8.760 19.736 1.00 83.81 85 VAL A CA 1
ATOM 692 C C . VAL A 1 85 ? -7.610 9.599 19.641 1.00 83.81 85 VAL A C 1
ATOM 694 O O . VAL A 1 85 ? -7.248 10.014 18.548 1.00 83.81 85 VAL A O 1
ATOM 697 N N . ALA A 1 86 ? -6.886 9.775 20.750 1.00 86.06 86 ALA A N 1
ATOM 698 C CA . ALA A 1 86 ? -5.597 10.464 20.753 1.00 86.06 86 ALA A CA 1
ATOM 699 C C . ALA A 1 86 ? -4.474 9.676 20.044 1.00 86.06 86 ALA A C 1
ATOM 701 O O . ALA A 1 86 ? -3.602 10.282 19.430 1.00 86.06 86 ALA A O 1
ATOM 702 N N . MET A 1 87 ? -4.491 8.339 20.092 1.00 87.50 87 MET A N 1
ATOM 703 C CA . MET A 1 87 ? -3.510 7.495 19.391 1.00 87.50 87 MET A CA 1
ATOM 704 C C . MET A 1 87 ? -3.769 7.377 17.887 1.00 87.50 87 MET A C 1
ATOM 706 O O . MET A 1 87 ? -2.833 7.138 17.134 1.00 87.50 87 MET A O 1
ATOM 710 N N . LEU A 1 88 ? -5.012 7.542 17.436 1.00 87.25 88 LEU A N 1
ATOM 711 C CA . LEU A 1 88 ? -5.386 7.416 16.028 1.00 87.25 88 LEU A CA 1
ATOM 712 C C . LEU A 1 88 ? -4.586 8.340 15.083 1.00 87.25 88 LEU A C 1
ATOM 714 O O . LEU A 1 88 ? -4.075 7.828 14.089 1.00 87.25 88 LEU A O 1
ATOM 718 N N . PRO A 1 89 ? -4.401 9.650 15.349 1.00 89.88 89 PRO A N 1
ATOM 719 C CA . PRO A 1 89 ? -3.566 10.498 14.495 1.00 89.88 89 PRO A CA 1
ATOM 720 C C . PRO A 1 89 ? -2.088 10.090 14.5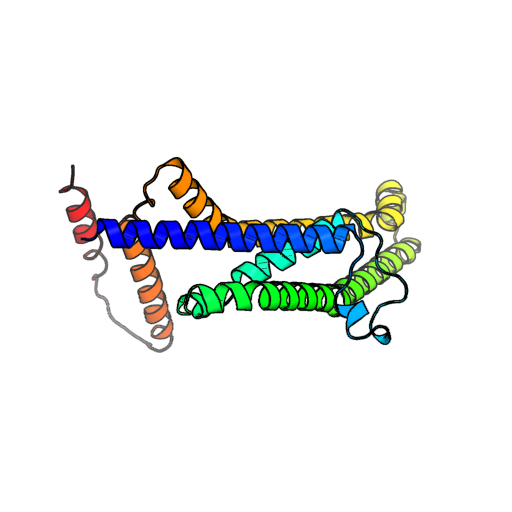13 1.00 89.88 89 PRO A C 1
ATOM 722 O O . PRO A 1 89 ? -1.447 10.117 13.467 1.00 89.88 89 PRO A O 1
ATOM 725 N N . LEU A 1 90 ? -1.556 9.665 15.665 1.00 90.25 90 LEU A N 1
ATOM 726 C CA . LEU A 1 90 ? -0.190 9.137 15.765 1.00 90.25 90 LEU A CA 1
ATOM 727 C C . LEU A 1 90 ? -0.028 7.880 14.902 1.00 90.25 90 LEU A C 1
ATOM 729 O O . LEU A 1 90 ? 0.980 7.701 14.228 1.00 90.25 90 LEU A O 1
ATOM 733 N N . GLU A 1 91 ? -1.032 7.011 14.916 1.00 89.69 91 GLU A N 1
ATOM 734 C CA . GLU A 1 91 ? -1.037 5.792 14.125 1.00 89.69 91 GLU A CA 1
ATOM 735 C C . GLU A 1 91 ? -1.140 6.077 12.626 1.00 89.69 91 GLU A C 1
ATOM 737 O O . GLU A 1 91 ? -0.394 5.483 11.854 1.00 89.69 91 GLU A O 1
ATOM 742 N N . ILE A 1 92 ? -2.002 7.014 12.216 1.00 90.06 92 ILE A N 1
ATOM 743 C CA . ILE A 1 92 ? -2.052 7.496 10.828 1.00 90.06 92 ILE A CA 1
ATOM 744 C C . ILE A 1 92 ? -0.677 8.013 10.417 1.00 90.06 92 ILE A C 1
ATOM 746 O O . ILE A 1 92 ? -0.160 7.612 9.380 1.00 90.06 92 ILE A O 1
ATOM 750 N N . PHE A 1 93 ? -0.073 8.867 11.241 1.00 91.19 93 PHE A N 1
ATOM 751 C CA . PHE A 1 93 ? 1.237 9.439 10.971 1.00 91.19 93 PHE A CA 1
ATOM 752 C C . PHE A 1 93 ? 2.313 8.357 10.809 1.00 91.19 93 PHE A C 1
ATOM 754 O O . PHE A 1 93 ? 3.074 8.386 9.846 1.00 91.19 93 PHE A O 1
ATOM 761 N N . LEU A 1 94 ? 2.340 7.367 11.704 1.00 91.38 94 LEU A N 1
ATOM 762 C CA . LEU A 1 94 ? 3.299 6.264 11.651 1.00 91.38 94 LEU A CA 1
ATOM 763 C C . LEU A 1 94 ? 3.085 5.371 10.423 1.00 91.38 94 LEU A C 1
ATOM 765 O O . LEU A 1 94 ? 4.059 4.961 9.799 1.00 91.38 94 LEU A O 1
ATOM 769 N N . MET A 1 95 ? 1.831 5.094 10.053 1.00 91.31 95 MET A N 1
ATOM 770 C CA . MET A 1 95 ? 1.509 4.337 8.840 1.00 91.31 95 MET A CA 1
ATOM 771 C C . MET A 1 95 ? 1.934 5.092 7.579 1.00 91.31 95 MET A C 1
ATOM 773 O O . MET A 1 95 ? 2.546 4.490 6.703 1.00 91.31 95 MET A O 1
ATOM 777 N N . LEU A 1 96 ? 1.665 6.400 7.500 1.00 91.00 96 LEU A N 1
ATOM 778 C CA . LEU A 1 96 ? 2.105 7.246 6.385 1.00 91.00 96 LEU A CA 1
ATOM 779 C C . LEU A 1 96 ? 3.630 7.266 6.270 1.00 91.00 96 LEU A C 1
ATOM 781 O O . LEU A 1 96 ? 4.164 7.013 5.197 1.00 91.00 96 LEU A O 1
ATOM 785 N N . TRP A 1 97 ? 4.328 7.488 7.386 1.00 91.12 97 TRP A N 1
ATOM 786 C CA . TRP A 1 97 ? 5.789 7.473 7.425 1.00 91.12 97 TRP A CA 1
ATOM 787 C C . TRP A 1 97 ? 6.371 6.120 6.992 1.00 91.12 97 TRP A C 1
ATOM 789 O O . TRP A 1 97 ? 7.339 6.074 6.232 1.00 91.12 97 TRP A O 1
ATOM 799 N N . LEU A 1 98 ? 5.774 5.011 7.439 1.00 91.75 98 LEU A N 1
ATOM 800 C CA . LEU A 1 98 ? 6.216 3.668 7.069 1.00 91.75 98 LEU A CA 1
ATOM 801 C C . LEU A 1 98 ? 6.008 3.395 5.575 1.00 91.75 98 LEU A C 1
ATOM 803 O O . LEU A 1 98 ? 6.879 2.806 4.941 1.00 91.75 98 LEU A O 1
ATOM 807 N N . ILE A 1 99 ? 4.877 3.829 5.015 1.00 91.12 99 ILE A N 1
ATOM 808 C CA . ILE A 1 99 ? 4.584 3.712 3.582 1.00 91.12 99 ILE A CA 1
ATOM 809 C C . ILE A 1 99 ? 5.591 4.513 2.764 1.00 91.12 99 ILE A C 1
ATOM 811 O O . ILE A 1 99 ? 6.205 3.933 1.873 1.00 91.12 99 ILE A O 1
ATOM 815 N N . ASP A 1 100 ? 5.808 5.788 3.103 1.00 89.25 100 ASP A N 1
ATOM 816 C CA . ASP A 1 100 ? 6.798 6.640 2.429 1.00 89.25 100 ASP A CA 1
ATOM 817 C C . ASP A 1 100 ? 8.191 5.994 2.480 1.00 89.25 100 ASP A C 1
ATOM 819 O O . ASP A 1 100 ? 8.910 5.934 1.484 1.00 89.25 100 ASP A O 1
ATOM 823 N N . THR A 1 101 ? 8.567 5.449 3.640 1.00 89.88 101 THR A N 1
ATOM 824 C CA . THR A 1 101 ? 9.863 4.788 3.820 1.00 89.88 101 THR A CA 1
ATOM 825 C C . THR A 1 101 ? 9.981 3.532 2.957 1.00 89.88 101 THR A C 1
ATOM 827 O O . THR A 1 101 ? 11.003 3.336 2.308 1.00 89.88 101 THR A O 1
ATOM 830 N N . LEU A 1 102 ? 8.956 2.677 2.918 1.00 91.31 102 LEU A N 1
ATOM 831 C CA . LEU A 1 102 ? 8.953 1.464 2.092 1.00 91.31 102 LEU A CA 1
ATOM 832 C C . LEU A 1 102 ? 8.922 1.790 0.596 1.00 91.31 102 LEU A C 1
ATOM 834 O O . LEU A 1 102 ? 9.565 1.101 -0.198 1.00 91.31 102 LEU A O 1
ATOM 838 N N . GLU A 1 103 ? 8.218 2.849 0.207 1.00 88.50 103 GLU A N 1
ATOM 839 C CA . GLU A 1 103 ? 8.231 3.347 -1.161 1.00 88.50 103 GLU A CA 1
ATOM 840 C C . GLU A 1 103 ? 9.655 3.763 -1.561 1.00 88.50 103 GLU A C 1
ATOM 842 O O . GLU A 1 103 ? 10.211 3.228 -2.522 1.00 88.50 103 GLU A O 1
ATOM 847 N N . VAL A 1 104 ? 10.301 4.634 -0.785 1.00 86.62 104 VAL A N 1
ATOM 848 C CA . VAL A 1 104 ? 11.646 5.143 -1.101 1.00 86.62 104 VAL A CA 1
ATOM 849 C C . VAL A 1 104 ? 12.726 4.065 -0.973 1.00 86.62 104 VAL A C 1
ATOM 851 O O . VAL A 1 104 ? 13.577 3.941 -1.852 1.00 86.62 104 VAL A O 1
ATOM 854 N N . GLN A 1 105 ? 12.712 3.263 0.093 1.00 89.19 105 GLN A N 1
ATOM 855 C CA . GLN A 1 105 ? 13.797 2.320 0.390 1.00 89.19 105 GLN A CA 1
ATOM 856 C C . GLN A 1 105 ? 13.664 0.965 -0.304 1.00 89.19 105 GLN A C 1
ATOM 858 O O . GLN A 1 105 ? 14.676 0.294 -0.492 1.00 89.19 105 GLN A O 1
ATOM 863 N N . MET A 1 106 ? 12.453 0.525 -0.658 1.00 90.12 106 MET A N 1
ATOM 864 C CA . MET A 1 106 ? 12.250 -0.786 -1.289 1.00 90.12 106 MET A CA 1
ATOM 865 C C . MET A 1 106 ? 11.687 -0.668 -2.699 1.00 90.12 106 MET A C 1
ATOM 867 O O . MET A 1 106 ? 12.217 -1.288 -3.620 1.00 90.12 106 MET A O 1
ATOM 871 N N . TRP A 1 107 ? 10.634 0.126 -2.892 1.00 89.88 107 TRP A N 1
ATOM 872 C CA . TRP A 1 107 ? 9.930 0.171 -4.173 1.00 89.88 107 TRP A CA 1
ATOM 873 C C . TRP A 1 107 ? 10.725 0.880 -5.269 1.00 89.88 107 TRP A C 1
ATOM 875 O O . TRP A 1 107 ? 10.911 0.324 -6.350 1.00 89.88 107 TRP A O 1
ATOM 885 N N . HIS A 1 108 ? 11.252 2.070 -4.985 1.00 87.06 108 HIS A N 1
ATOM 886 C CA . HIS A 1 108 ? 12.110 2.812 -5.909 1.00 87.06 108 HIS A CA 1
ATOM 887 C C . HIS A 1 108 ? 13.330 2.011 -6.396 1.00 87.06 108 HIS A C 1
ATOM 889 O O . HIS A 1 108 ? 13.499 1.891 -7.612 1.00 87.06 108 HIS A O 1
ATOM 895 N N . PRO A 1 109 ? 14.175 1.427 -5.522 1.00 89.25 109 PRO A N 1
ATOM 896 C CA . PRO A 1 109 ? 15.325 0.653 -5.985 1.00 89.25 109 PRO A CA 1
ATOM 897 C C . PRO A 1 109 ? 14.910 -0.616 -6.729 1.00 89.25 109 PRO A C 1
ATOM 899 O O . PRO A 1 109 ? 15.547 -0.968 -7.720 1.00 89.25 109 PRO A O 1
ATOM 902 N N . PHE A 1 110 ? 13.820 -1.274 -6.320 1.00 88.94 110 PHE A N 1
ATOM 903 C CA . PHE A 1 110 ? 13.266 -2.399 -7.071 1.00 88.94 110 PHE A CA 1
ATOM 904 C C . PHE A 1 110 ? 12.887 -1.991 -8.501 1.00 88.94 110 PHE A C 1
ATOM 906 O O . PHE A 1 110 ? 13.278 -2.662 -9.457 1.00 88.94 110 PHE A O 1
ATOM 913 N N . LEU A 1 111 ? 12.187 -0.864 -8.667 1.00 88.12 111 LEU A N 1
ATOM 914 C CA . LEU A 1 111 ? 11.860 -0.330 -9.988 1.00 88.12 111 LEU A CA 1
ATOM 915 C C . LEU A 1 111 ? 13.117 0.033 -10.786 1.00 88.12 111 LEU A C 1
ATOM 917 O O . LEU A 1 111 ? 13.178 -0.308 -11.963 1.00 88.12 111 LEU A O 1
ATOM 921 N N . GLY A 1 112 ? 14.130 0.635 -10.161 1.00 88.25 112 GLY A N 1
ATOM 922 C CA . GLY A 1 112 ? 15.398 0.949 -10.825 1.00 88.25 112 GLY A CA 1
ATOM 923 C C . GLY A 1 112 ? 16.122 -0.297 -11.348 1.00 88.25 112 GLY A C 1
ATOM 924 O O . GLY A 1 112 ? 16.590 -0.313 -12.485 1.00 88.25 112 GLY A O 1
ATOM 925 N N . ILE A 1 113 ? 16.153 -1.383 -10.567 1.00 89.69 113 ILE A N 1
ATOM 926 C CA . ILE A 1 113 ? 16.720 -2.669 -11.009 1.00 89.69 113 ILE A CA 1
ATOM 927 C C . ILE A 1 113 ? 15.928 -3.228 -12.196 1.00 89.69 113 ILE A C 1
ATOM 929 O O . ILE A 1 113 ? 16.522 -3.700 -13.166 1.00 89.69 113 ILE A O 1
ATOM 933 N N . MET A 1 114 ? 14.596 -3.162 -12.145 1.00 87.94 114 MET A N 1
ATOM 934 C CA . MET A 1 114 ? 13.741 -3.643 -13.233 1.00 87.94 114 MET A CA 1
ATOM 935 C C . MET A 1 114 ? 13.914 -2.808 -14.504 1.00 87.94 114 MET A C 1
ATOM 937 O O . MET A 1 114 ? 13.991 -3.372 -15.593 1.00 87.94 114 MET A O 1
ATOM 941 N N . GLU A 1 115 ? 14.025 -1.487 -14.380 1.00 88.81 115 GLU A N 1
ATOM 942 C CA . GLU A 1 115 ? 14.312 -0.586 -15.496 1.00 88.81 115 GLU A CA 1
ATOM 943 C C . GLU A 1 115 ? 15.658 -0.926 -16.146 1.00 88.81 115 GLU A C 1
ATOM 945 O O . GLU A 1 115 ? 15.721 -1.121 -17.361 1.00 88.81 115 GLU A O 1
ATOM 950 N N . MET A 1 116 ? 16.716 -1.105 -15.346 1.00 89.25 116 MET A N 1
ATOM 951 C CA . MET A 1 116 ? 18.022 -1.538 -15.850 1.00 89.25 116 MET A CA 1
ATOM 952 C C . MET A 1 116 ? 17.948 -2.909 -16.528 1.00 89.25 116 MET A C 1
ATOM 954 O O . MET A 1 116 ? 18.517 -3.090 -17.603 1.00 89.25 116 MET A O 1
ATOM 958 N N . LEU A 1 117 ? 17.223 -3.869 -15.947 1.00 89.25 117 LEU A N 1
ATOM 959 C CA . LEU A 1 117 ? 17.060 -5.209 -16.511 1.00 89.25 117 LEU A CA 1
ATOM 960 C C . LEU A 1 117 ? 16.367 -5.165 -17.880 1.00 89.25 117 LEU A C 1
ATOM 962 O O . LEU A 1 117 ? 16.860 -5.771 -18.833 1.00 89.25 117 LEU A O 1
ATOM 966 N N . PHE A 1 118 ? 15.261 -4.425 -18.004 1.00 86.25 118 PHE A N 1
ATOM 967 C CA . PHE A 1 118 ? 14.570 -4.245 -19.283 1.00 86.25 118 PHE A CA 1
ATOM 968 C C . PHE A 1 118 ? 15.412 -3.458 -20.286 1.00 86.25 118 PHE A C 1
ATOM 970 O O . PHE A 1 118 ? 15.435 -3.814 -21.465 1.00 86.25 118 PHE A O 1
ATOM 977 N N . GLY A 1 119 ? 16.166 -2.458 -19.827 1.00 83.12 119 GLY A N 1
ATOM 978 C CA . GLY A 1 119 ? 17.133 -1.734 -20.645 1.00 83.12 119 GLY A CA 1
ATOM 979 C C . GLY A 1 119 ? 18.197 -2.665 -21.228 1.00 83.12 119 GLY A C 1
ATOM 980 O O . GLY A 1 119 ? 18.422 -2.663 -22.441 1.00 83.12 119 GLY A O 1
ATOM 981 N N . VAL A 1 120 ? 18.800 -3.522 -20.400 1.00 85.81 120 VAL A N 1
ATOM 982 C CA . VAL A 1 120 ? 19.801 -4.513 -20.827 1.00 85.81 120 VAL A CA 1
ATOM 983 C C . VAL A 1 120 ? 19.188 -5.544 -21.773 1.00 85.81 120 VAL A C 1
ATOM 985 O O . VAL A 1 120 ? 19.773 -5.809 -22.822 1.00 85.81 120 VAL A O 1
ATOM 988 N N . LEU A 1 121 ? 17.997 -6.080 -21.480 1.00 83.38 121 LEU A N 1
ATOM 989 C CA . LEU A 1 121 ? 17.284 -6.989 -22.391 1.00 83.38 121 LEU A CA 1
ATOM 990 C C . LEU A 1 121 ? 16.986 -6.323 -23.743 1.00 83.38 121 LEU A C 1
ATOM 992 O O . LEU A 1 121 ? 17.149 -6.943 -24.798 1.00 83.38 121 LEU A O 1
ATOM 996 N N . GLY A 1 122 ? 16.589 -5.050 -23.715 1.00 77.31 122 GLY A N 1
ATOM 997 C CA . GLY A 1 122 ? 16.334 -4.232 -24.895 1.00 77.31 122 GLY A CA 1
ATOM 998 C C . GLY A 1 122 ? 17.580 -4.004 -25.753 1.00 77.31 122 GLY A C 1
ATOM 999 O O . GLY A 1 122 ? 17.471 -3.977 -26.977 1.00 77.31 122 GLY A O 1
ATOM 1000 N N . HIS A 1 123 ? 18.769 -3.915 -25.148 1.00 75.75 123 HIS A N 1
ATOM 1001 C CA . HIS A 1 123 ? 20.046 -3.783 -25.864 1.00 75.75 123 HIS A CA 1
ATOM 1002 C C . HIS A 1 123 ? 20.612 -5.137 -26.321 1.00 75.75 123 HIS A C 1
ATOM 1004 O O . HIS A 1 123 ? 21.135 -5.243 -27.433 1.00 75.75 123 HIS A O 1
ATOM 1010 N N . ALA A 1 124 ? 20.437 -6.198 -25.526 1.00 73.31 124 ALA A N 1
ATOM 1011 C CA . ALA A 1 124 ? 20.781 -7.577 -25.884 1.00 73.31 124 ALA A CA 1
ATOM 1012 C C . ALA A 1 124 ? 20.001 -8.068 -27.118 1.00 73.31 124 ALA A C 1
ATOM 1014 O O . ALA A 1 124 ? 20.463 -8.931 -27.866 1.00 73.31 124 ALA A O 1
ATOM 1015 N N . ARG A 1 125 ? 18.852 -7.440 -27.394 1.00 60.59 125 ARG A N 1
ATOM 1016 C CA . ARG A 1 125 ? 18.050 -7.574 -28.615 1.00 60.59 125 ARG A CA 1
ATOM 1017 C C . ARG A 1 125 ? 18.855 -7.442 -29.910 1.00 60.59 125 ARG A C 1
ATOM 1019 O O . ARG A 1 125 ? 18.502 -8.080 -30.900 1.00 60.59 125 ARG A O 1
ATOM 1026 N N . ARG A 1 126 ? 19.948 -6.666 -29.909 1.00 59.22 126 ARG A N 1
ATOM 1027 C CA . ARG A 1 126 ? 20.839 -6.511 -31.073 1.00 59.22 126 ARG A CA 1
ATOM 1028 C C . ARG A 1 126 ? 21.490 -7.833 -31.510 1.00 59.22 126 ARG A C 1
ATOM 1030 O O . ARG A 1 126 ? 21.964 -7.912 -32.636 1.00 59.22 126 ARG A O 1
ATOM 1037 N N . PHE A 1 127 ? 21.473 -8.859 -30.653 1.00 58.06 127 PHE A N 1
ATOM 1038 C CA . PHE A 1 127 ? 22.156 -10.137 -30.861 1.00 58.06 127 PHE A CA 1
ATOM 1039 C C . PHE A 1 127 ? 21.228 -11.352 -31.059 1.00 58.06 127 PHE A C 1
ATOM 1041 O O . PHE A 1 127 ? 21.727 -12.442 -31.322 1.00 58.06 127 PHE A O 1
ATOM 1048 N N . SER A 1 128 ? 19.896 -11.212 -30.962 1.00 64.69 128 SER A N 1
ATOM 1049 C CA . SER A 1 128 ? 18.962 -12.355 -31.022 1.00 64.69 128 SER A CA 1
ATOM 1050 C C . SER A 1 128 ? 18.048 -12.320 -32.253 1.00 64.69 128 SER A C 1
ATOM 1052 O O . SER A 1 128 ? 17.246 -11.402 -32.433 1.00 64.69 128 SER A O 1
ATOM 1054 N N . GLY A 1 129 ? 18.120 -13.375 -33.075 1.00 65.94 129 GLY A N 1
ATOM 1055 C CA . GLY A 1 129 ? 17.306 -13.550 -34.287 1.00 65.94 129 GLY A CA 1
ATOM 1056 C C . GLY A 1 129 ? 15.795 -13.663 -34.039 1.00 65.94 129 GLY A C 1
ATOM 1057 O O . GLY A 1 129 ? 15.009 -13.442 -34.955 1.00 65.94 129 GLY A O 1
ATOM 1058 N N . ILE A 1 130 ? 15.361 -13.921 -32.801 1.00 67.25 130 ILE A N 1
ATOM 1059 C CA . ILE A 1 130 ? 13.935 -14.005 -32.423 1.00 67.25 130 ILE A CA 1
ATOM 1060 C C . ILE A 1 130 ? 13.226 -12.660 -32.661 1.00 67.25 130 ILE A C 1
ATOM 1062 O O . ILE A 1 130 ? 12.053 -12.606 -33.032 1.00 67.25 130 ILE A O 1
ATOM 1066 N N . TYR A 1 131 ? 13.958 -11.556 -32.526 1.00 68.38 131 TYR A N 1
ATOM 1067 C CA . TYR A 1 131 ? 13.423 -10.209 -32.694 1.00 68.38 131 TYR A CA 1
ATOM 1068 C C . TYR A 1 131 ? 13.249 -9.765 -34.144 1.00 68.38 131 TYR A C 1
ATOM 1070 O O . TYR A 1 131 ? 12.577 -8.760 -34.384 1.00 68.38 131 TYR A O 1
ATOM 1078 N N . TYR A 1 132 ? 13.828 -10.506 -35.091 1.00 71.31 132 TYR A N 1
ATOM 1079 C CA . TYR A 1 132 ? 13.603 -10.304 -36.519 1.00 71.31 132 TYR A CA 1
ATOM 1080 C C . TYR A 1 132 ? 12.182 -10.727 -36.914 1.00 71.31 132 TYR A C 1
ATOM 1082 O O . TYR A 1 132 ? 11.511 -10.026 -37.665 1.00 71.31 132 TYR A O 1
ATOM 1090 N N . TYR A 1 133 ? 11.690 -11.828 -36.337 1.00 78.50 133 TYR A N 1
ATOM 1091 C CA . TYR A 1 133 ? 10.361 -12.364 -36.631 1.00 78.50 133 TYR A CA 1
ATOM 1092 C C . TYR A 1 133 ? 9.228 -11.606 -35.921 1.00 78.50 133 TYR A C 1
ATOM 1094 O O . TYR A 1 133 ? 8.108 -11.573 -36.424 1.00 78.50 133 TYR A O 1
ATOM 1102 N N . LEU A 1 134 ? 9.499 -10.975 -34.769 1.00 79.94 134 LEU A N 1
ATOM 1103 C CA . LEU A 1 134 ? 8.516 -10.185 -34.015 1.00 79.94 134 LEU A CA 1
ATOM 1104 C C . LEU A 1 134 ? 9.051 -8.782 -33.654 1.00 79.94 134 LEU A C 1
ATOM 1106 O O . LEU A 1 134 ? 9.430 -8.523 -32.502 1.00 79.94 134 LEU A O 1
ATOM 1110 N N . PRO A 1 135 ? 9.032 -7.825 -34.602 1.00 79.19 135 PRO A N 1
ATOM 1111 C CA . PRO A 1 135 ? 9.465 -6.450 -34.344 1.00 79.19 135 PRO A CA 1
ATOM 1112 C C . PRO A 1 135 ? 8.545 -5.709 -33.358 1.00 79.19 135 PRO A C 1
ATOM 1114 O O . PRO A 1 135 ? 8.999 -4.818 -32.638 1.00 79.19 135 PRO A O 1
ATOM 1117 N N . GLY A 1 136 ? 7.265 -6.099 -33.295 1.00 82.12 136 GLY A N 1
ATOM 1118 C CA . GLY A 1 136 ? 6.262 -5.517 -32.398 1.00 82.12 136 GLY A CA 1
ATOM 1119 C C . GLY A 1 136 ? 6.508 -5.839 -30.923 1.00 82.12 136 GLY A C 1
ATOM 1120 O O . GLY A 1 136 ? 6.551 -4.921 -30.108 1.00 82.12 136 GLY A O 1
ATOM 1121 N N . LEU A 1 137 ? 6.773 -7.116 -30.599 1.00 80.31 137 LEU A N 1
ATOM 1122 C CA . LEU A 1 137 ? 7.067 -7.607 -29.234 1.00 80.31 137 LEU A CA 1
ATOM 1123 C C . LEU A 1 137 ? 8.145 -6.774 -28.543 1.00 80.31 137 LEU A C 1
ATOM 1125 O O . LEU A 1 137 ? 8.215 -6.620 -27.334 1.00 80.31 137 LEU A O 1
ATOM 1129 N N . SER A 1 138 ? 9.037 -6.257 -29.346 1.00 78.19 138 SER A N 1
ATOM 1130 C CA . SER A 1 138 ? 10.329 -5.819 -28.910 1.00 78.19 138 SER A CA 1
ATOM 1131 C C . SER A 1 138 ? 10.454 -4.310 -28.977 1.00 78.19 138 SER A C 1
ATOM 1133 O O . SER A 1 138 ? 11.218 -3.738 -28.208 1.00 78.19 138 SER A O 1
ATOM 1135 N N . LYS A 1 139 ? 9.641 -3.647 -29.811 1.00 82.19 139 LYS A N 1
ATOM 1136 C CA . LYS A 1 139 ? 9.249 -2.254 -29.570 1.00 82.19 139 LYS A CA 1
ATOM 1137 C C . LYS A 1 139 ? 8.490 -2.143 -28.242 1.00 82.19 139 LYS A C 1
ATOM 1139 O O . LYS A 1 139 ? 8.803 -1.264 -27.449 1.00 82.19 139 LYS A O 1
ATOM 1144 N N . TRP A 1 140 ? 7.573 -3.076 -27.976 1.00 86.69 140 TRP A N 1
ATOM 1145 C CA . TRP A 1 140 ? 6.852 -3.151 -26.702 1.00 86.69 140 TRP A CA 1
ATOM 1146 C C . TRP A 1 140 ? 7.792 -3.412 -25.515 1.00 86.69 140 TRP A C 1
ATOM 1148 O O . TRP A 1 140 ? 7.709 -2.717 -24.511 1.00 86.69 140 TRP A O 1
ATOM 1158 N N . LEU A 1 141 ? 8.744 -4.345 -25.640 1.00 84.06 141 LEU A N 1
ATOM 1159 C CA . LEU A 1 141 ? 9.686 -4.659 -24.557 1.00 84.06 141 LEU A CA 1
ATOM 1160 C C . LEU A 1 141 ? 10.553 -3.458 -24.144 1.00 84.06 141 LEU A C 1
ATOM 1162 O O . LEU A 1 141 ? 10.847 -3.294 -22.966 1.00 84.06 141 LEU A O 1
ATOM 1166 N N . ILE A 1 142 ? 10.960 -2.632 -25.110 1.00 80.81 142 ILE A N 1
ATOM 1167 C CA . ILE A 1 142 ? 11.811 -1.460 -24.861 1.00 80.81 142 ILE A CA 1
ATOM 1168 C C . ILE A 1 142 ? 11.000 -0.307 -24.260 1.00 80.81 142 ILE A C 1
ATOM 1170 O O . ILE A 1 142 ? 11.492 0.377 -23.370 1.00 80.81 142 ILE A O 1
ATOM 1174 N N . ASN A 1 143 ? 9.773 -0.092 -24.741 1.00 84.44 143 ASN A N 1
ATOM 1175 C CA . ASN A 1 143 ? 9.008 1.106 -24.398 1.00 84.44 143 ASN A CA 1
ATOM 1176 C C . ASN A 1 143 ? 8.009 0.887 -23.259 1.00 84.44 143 ASN A C 1
ATOM 1178 O O . ASN A 1 143 ? 7.860 1.751 -22.403 1.00 84.44 143 ASN A O 1
ATOM 1182 N N . ASP A 1 144 ? 7.316 -0.251 -23.251 1.00 87.81 144 ASP A N 1
ATOM 1183 C CA . ASP A 1 144 ? 6.083 -0.427 -22.479 1.00 87.81 144 ASP A CA 1
ATOM 1184 C C . ASP A 1 144 ? 6.205 -1.495 -21.387 1.00 87.81 144 ASP A C 1
ATOM 1186 O O . ASP A 1 144 ? 5.494 -1.426 -20.384 1.00 87.81 144 ASP A O 1
ATOM 1190 N N . ALA A 1 145 ? 7.100 -2.479 -21.539 1.00 88.31 145 ALA A N 1
ATOM 1191 C CA . ALA A 1 145 ? 7.182 -3.612 -20.614 1.00 88.31 145 ALA A CA 1
ATOM 1192 C C . ALA A 1 145 ? 7.504 -3.195 -19.175 1.00 88.31 145 ALA A C 1
ATOM 1194 O O . ALA A 1 145 ? 6.917 -3.743 -18.244 1.00 88.31 145 ALA A O 1
ATOM 1195 N N . PHE A 1 146 ? 8.372 -2.198 -18.982 1.00 89.31 146 PHE A N 1
ATOM 1196 C CA . PHE A 1 146 ? 8.660 -1.664 -17.651 1.00 89.31 146 PHE A CA 1
ATOM 1197 C C . PHE A 1 146 ? 7.404 -1.076 -16.992 1.00 89.31 146 PHE A C 1
ATOM 1199 O O . PHE A 1 146 ? 7.043 -1.471 -15.882 1.00 89.31 146 PHE A O 1
ATOM 1206 N N . TYR A 1 147 ? 6.694 -0.183 -17.689 1.00 89.31 147 TYR A N 1
ATOM 1207 C CA . TYR A 1 147 ? 5.476 0.441 -17.168 1.00 89.31 147 TYR A CA 1
ATOM 1208 C C . TYR A 1 147 ? 4.364 -0.581 -16.932 1.00 89.31 147 TYR A C 1
ATOM 1210 O O . TYR A 1 147 ? 3.663 -0.508 -15.922 1.00 89.31 147 TYR A O 1
ATOM 1218 N N . PHE A 1 148 ? 4.236 -1.561 -17.827 1.00 90.62 148 PHE A N 1
ATOM 1219 C CA . PHE A 1 148 ? 3.292 -2.659 -17.682 1.00 90.62 148 PHE A CA 1
ATOM 1220 C C . PHE A 1 148 ? 3.606 -3.506 -16.445 1.00 90.62 148 PHE A C 1
ATOM 1222 O O . PHE A 1 148 ? 2.727 -3.726 -15.618 1.00 90.62 148 PHE A O 1
ATOM 1229 N N . MET A 1 149 ? 4.860 -3.923 -16.259 1.00 90.62 149 MET A N 1
ATOM 1230 C CA . MET A 1 149 ? 5.275 -4.710 -15.094 1.00 90.62 149 MET A CA 1
ATOM 1231 C C . MET A 1 149 ? 5.124 -3.934 -13.791 1.00 90.62 149 MET A C 1
ATOM 1233 O O . MET A 1 149 ? 4.641 -4.490 -12.803 1.00 90.62 149 MET A O 1
ATOM 1237 N N . ARG A 1 150 ? 5.471 -2.644 -13.788 1.00 91.44 150 ARG A N 1
ATOM 1238 C CA . ARG A 1 150 ? 5.219 -1.739 -12.663 1.00 91.44 150 ARG A CA 1
ATOM 1239 C C . ARG A 1 150 ? 3.730 -1.686 -12.328 1.00 91.44 150 ARG A C 1
ATOM 1241 O O . ARG A 1 150 ? 3.364 -1.808 -11.169 1.00 91.44 150 ARG A O 1
ATOM 1248 N N . PHE A 1 151 ? 2.858 -1.549 -13.323 1.00 93.12 151 PHE A N 1
ATOM 1249 C CA . PHE A 1 151 ? 1.416 -1.535 -13.092 1.00 93.12 151 PHE A CA 1
ATOM 1250 C C . PHE A 1 151 ? 0.895 -2.879 -12.563 1.00 93.12 151 PHE A C 1
ATOM 1252 O O . PHE A 1 151 ? 0.186 -2.906 -11.559 1.00 93.12 151 PHE A O 1
ATOM 1259 N N . VAL A 1 152 ? 1.276 -3.996 -13.187 1.00 94.56 152 VAL A N 1
ATOM 1260 C CA . VAL A 1 152 ? 0.829 -5.342 -12.792 1.00 94.56 152 VAL A CA 1
ATOM 1261 C C . VAL A 1 152 ? 1.282 -5.688 -11.376 1.00 94.56 152 VAL A C 1
ATOM 1263 O O . VAL A 1 152 ? 0.484 -6.198 -10.589 1.00 94.56 152 VAL A O 1
ATOM 1266 N N . SER A 1 153 ? 2.530 -5.388 -11.020 1.00 93.19 153 SER A N 1
ATOM 1267 C CA . SER A 1 153 ? 3.045 -5.623 -9.665 1.00 93.19 153 SER A CA 1
ATOM 1268 C C . SER A 1 153 ? 2.308 -4.779 -8.622 1.00 93.19 153 SER A C 1
ATOM 1270 O O . SER A 1 153 ? 1.847 -5.328 -7.620 1.00 93.19 153 SER A O 1
ATOM 1272 N N . SER A 1 154 ? 2.075 -3.492 -8.891 1.00 94.44 154 SER A N 1
ATOM 1273 C CA . SER A 1 154 ? 1.257 -2.630 -8.031 1.00 94.44 154 SER A CA 1
ATOM 1274 C C . SER A 1 154 ? -0.171 -3.147 -7.843 1.00 94.44 154 SER A C 1
ATOM 1276 O O . SER A 1 154 ? -0.680 -3.173 -6.724 1.00 94.44 154 SER A O 1
ATOM 1278 N N . VAL A 1 155 ? -0.830 -3.576 -8.925 1.00 95.75 155 VAL A N 1
ATOM 1279 C CA . VAL A 1 155 ? -2.187 -4.143 -8.866 1.00 95.75 155 VAL A CA 1
ATOM 1280 C C . VAL A 1 155 ? -2.195 -5.454 -8.087 1.00 95.75 155 VAL A C 1
ATOM 1282 O O . VAL A 1 155 ? -3.104 -5.687 -7.298 1.00 95.75 155 VAL A O 1
ATOM 1285 N N . THR A 1 156 ? -1.173 -6.291 -8.251 1.00 95.75 156 THR A N 1
ATOM 1286 C CA . THR A 1 156 ? -1.051 -7.554 -7.511 1.00 95.75 156 THR A CA 1
ATOM 1287 C C . THR A 1 156 ? -0.956 -7.301 -6.008 1.00 95.75 156 THR A C 1
ATOM 1289 O O . THR A 1 156 ? -1.656 -7.949 -5.233 1.00 95.75 156 THR A O 1
ATOM 1292 N N . ILE A 1 157 ? -0.159 -6.315 -5.589 1.00 94.62 157 ILE A N 1
ATOM 1293 C CA . ILE A 1 157 ? -0.043 -5.917 -4.178 1.00 94.62 157 ILE A CA 1
ATOM 1294 C C . ILE A 1 157 ? -1.375 -5.364 -3.655 1.00 94.62 157 ILE A C 1
ATOM 1296 O O . ILE A 1 157 ? -1.787 -5.701 -2.546 1.00 94.62 157 ILE A O 1
ATOM 1300 N N . LEU A 1 158 ? -2.087 -4.572 -4.462 1.00 94.62 158 LEU A N 1
ATOM 1301 C CA . LEU A 1 158 ? -3.423 -4.085 -4.117 1.00 94.62 158 LEU A CA 1
ATOM 1302 C C . LEU A 1 158 ? -4.422 -5.223 -3.908 1.00 94.62 158 LEU A C 1
ATOM 1304 O O . LEU A 1 158 ? -5.130 -5.238 -2.902 1.00 94.62 158 LEU A O 1
ATOM 1308 N N . LEU A 1 159 ? -4.470 -6.180 -4.834 1.00 96.00 159 LEU A N 1
ATOM 1309 C CA . LEU A 1 159 ? -5.348 -7.343 -4.737 1.00 96.00 159 LEU A CA 1
ATOM 1310 C C . LEU A 1 159 ? -5.008 -8.197 -3.513 1.00 96.00 159 LEU A C 1
ATOM 1312 O O . LEU A 1 159 ? -5.917 -8.600 -2.793 1.00 96.00 159 LEU A O 1
ATOM 1316 N N . LEU A 1 160 ? -3.720 -8.396 -3.227 1.00 95.06 160 LEU A N 1
ATOM 1317 C CA . LEU A 1 160 ? -3.265 -9.117 -2.040 1.00 95.06 160 LEU A CA 1
ATOM 1318 C C . LEU A 1 160 ? -3.701 -8.412 -0.746 1.00 95.06 160 LEU A C 1
ATOM 1320 O O . LEU A 1 160 ? -4.202 -9.053 0.179 1.00 95.06 160 LEU A O 1
ATOM 1324 N N . GLY A 1 161 ? -3.564 -7.085 -0.688 1.00 93.06 161 GLY A N 1
ATOM 1325 C CA . GLY A 1 161 ? -4.050 -6.281 0.433 1.00 93.06 161 GLY A CA 1
ATOM 1326 C C . GLY A 1 161 ? -5.571 -6.367 0.600 1.00 93.06 161 GLY A C 1
ATOM 1327 O O . GLY A 1 161 ? -6.070 -6.549 1.714 1.00 93.06 161 GLY A O 1
ATOM 1328 N N . LEU A 1 162 ? -6.319 -6.298 -0.505 1.00 93.19 162 LEU A N 1
ATOM 1329 C CA . LEU A 1 162 ? -7.777 -6.445 -0.509 1.00 93.19 162 LEU A CA 1
ATOM 1330 C C . LEU A 1 162 ? -8.221 -7.839 -0.068 1.00 93.19 162 LEU A C 1
ATOM 1332 O O . LEU A 1 162 ? -9.210 -7.954 0.650 1.00 93.19 162 LEU A O 1
ATOM 1336 N N . GLU A 1 163 ? -7.512 -8.894 -0.454 1.00 94.06 163 GLU A N 1
ATOM 1337 C CA . GLU A 1 163 ? -7.800 -10.252 0.006 1.00 94.06 163 GLU A CA 1
ATOM 1338 C C . GLU A 1 163 ? -7.551 -10.387 1.517 1.00 94.06 163 GLU A C 1
ATOM 1340 O O . GLU A 1 163 ? -8.391 -10.925 2.249 1.00 94.06 163 GLU A O 1
ATOM 1345 N N . ALA A 1 164 ? -6.447 -9.816 2.008 1.00 90.50 164 ALA A N 1
ATOM 1346 C CA . ALA A 1 164 ? -6.069 -9.855 3.417 1.00 90.50 164 ALA A CA 1
ATOM 1347 C C . ALA A 1 164 ? -7.080 -9.134 4.335 1.00 90.50 164 ALA A C 1
ATOM 1349 O O . ALA A 1 164 ? -7.414 -9.637 5.418 1.00 90.50 164 ALA A O 1
ATOM 1350 N N . GLU A 1 165 ? -7.592 -7.969 3.927 1.00 89.94 165 GLU A N 1
ATOM 1351 C CA . GLU A 1 165 ? -8.557 -7.182 4.715 1.00 89.94 165 GLU A CA 1
ATOM 1352 C C . GLU A 1 165 ? -10.026 -7.455 4.373 1.00 89.94 165 GLU A C 1
ATOM 1354 O O . GLU A 1 165 ? -10.902 -7.359 5.244 1.00 89.94 165 GLU A O 1
ATOM 1359 N N . GLY A 1 166 ? -10.318 -7.880 3.146 1.00 88.69 166 GLY A N 1
ATOM 1360 C CA . GLY A 1 166 ? -11.673 -8.020 2.615 1.00 88.69 166 GLY A CA 1
ATOM 1361 C C . GLY A 1 166 ? -12.547 -8.957 3.442 1.00 88.69 166 GLY A C 1
ATOM 1362 O O . GLY A 1 166 ? -13.721 -8.674 3.679 1.00 88.69 166 GLY A O 1
ATOM 1363 N N . GLY A 1 167 ? -11.975 -10.025 4.004 1.00 88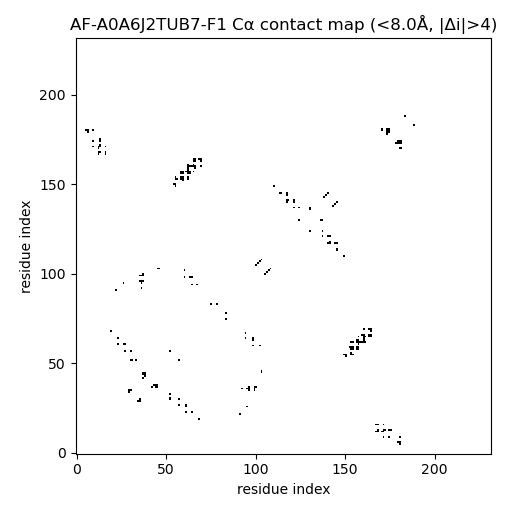.00 167 GLY A N 1
ATOM 1364 C CA . GLY A 1 167 ? -12.705 -10.925 4.901 1.00 88.00 167 GLY A CA 1
ATOM 1365 C C . GLY A 1 167 ? -13.153 -10.273 6.219 1.00 88.00 167 GLY A C 1
ATOM 1366 O O . GLY A 1 167 ? -14.125 -10.722 6.834 1.00 88.00 167 GLY A O 1
ATOM 1367 N N . LYS A 1 168 ? -12.457 -9.242 6.715 1.00 87.31 168 LYS A N 1
ATOM 1368 C CA . LYS A 1 168 ? -12.869 -8.470 7.904 1.00 87.31 168 LYS A CA 1
ATOM 1369 C C . LYS A 1 168 ? -13.945 -7.455 7.525 1.00 87.31 168 LYS A C 1
ATOM 1371 O O . LYS A 1 168 ? -14.960 -7.384 8.216 1.00 87.31 168 LYS A O 1
ATOM 1376 N N . TRP A 1 169 ? -13.751 -6.744 6.418 1.00 91.00 169 TRP A N 1
ATOM 1377 C CA . TRP A 1 169 ? -14.695 -5.737 5.936 1.00 91.00 169 TRP A CA 1
ATOM 1378 C C . TRP A 1 169 ? -16.030 -6.348 5.538 1.00 91.00 169 TRP A C 1
ATOM 1380 O O . TRP A 1 169 ? -17.064 -5.867 5.980 1.00 91.00 169 TRP A O 1
ATOM 1390 N N . ARG A 1 170 ? -16.023 -7.472 4.815 1.00 91.62 170 ARG A N 1
ATOM 1391 C CA . ARG A 1 170 ? -17.248 -8.191 4.451 1.00 91.62 170 ARG A CA 1
ATOM 1392 C C . ARG A 1 170 ? -18.081 -8.541 5.680 1.00 91.62 170 ARG A C 1
ATOM 1394 O O . ARG A 1 170 ? -19.261 -8.243 5.715 1.00 91.62 170 ARG A O 1
ATOM 1401 N N . ARG A 1 171 ? -17.452 -9.055 6.744 1.00 87.62 171 ARG A N 1
ATOM 1402 C CA . ARG A 1 171 ? -18.146 -9.345 8.012 1.00 87.62 171 ARG A CA 1
ATOM 1403 C C . ARG A 1 171 ? -18.703 -8.097 8.701 1.00 87.62 171 ARG A C 1
ATOM 1405 O O . ARG A 1 171 ? -19.744 -8.189 9.346 1.00 87.62 171 ARG A O 1
ATOM 1412 N N . ALA A 1 172 ? -18.002 -6.967 8.622 1.00 88.81 172 ALA A N 1
ATOM 1413 C CA . ALA A 1 172 ? -18.488 -5.697 9.156 1.00 88.81 172 ALA A CA 1
ATOM 1414 C C . ALA A 1 172 ? -19.685 -5.167 8.349 1.00 88.81 172 ALA A C 1
ATOM 1416 O O . ALA A 1 172 ? -20.673 -4.742 8.941 1.00 88.81 172 ALA A O 1
ATOM 1417 N N . ILE A 1 173 ? -19.627 -5.258 7.019 1.00 90.62 173 ILE A N 1
ATOM 1418 C CA . ILE A 1 173 ? -20.712 -4.875 6.105 1.00 90.62 173 ILE A CA 1
ATOM 1419 C C . ILE A 1 173 ? -21.928 -5.786 6.298 1.00 90.62 173 ILE A C 1
ATOM 1421 O O . ILE A 1 173 ? -23.033 -5.287 6.481 1.00 90.62 173 ILE A O 1
ATOM 1425 N N . ASP A 1 174 ? -21.731 -7.105 6.350 1.00 89.38 174 ASP A N 1
ATOM 1426 C CA . ASP A 1 174 ? -22.799 -8.074 6.613 1.00 89.38 174 ASP A CA 1
ATOM 1427 C C . ASP A 1 174 ? -23.492 -7.767 7.949 1.00 89.38 174 ASP A C 1
ATOM 1429 O O . ASP A 1 174 ? -24.716 -7.811 8.043 1.00 89.38 174 ASP A O 1
ATOM 1433 N N . PHE A 1 175 ? -22.730 -7.387 8.981 1.00 88.62 175 PHE A N 1
ATOM 1434 C CA . PHE A 1 175 ? -23.299 -6.963 10.260 1.00 88.62 175 PHE A CA 1
ATOM 1435 C C . PHE A 1 175 ? -24.106 -5.664 10.156 1.00 88.62 175 PHE A C 1
ATOM 1437 O O . PHE A 1 175 ? -25.171 -5.580 10.765 1.00 88.62 175 PHE A O 1
ATOM 1444 N N . LEU A 1 176 ? -23.627 -4.670 9.400 1.00 89.38 176 LEU A N 1
ATOM 1445 C CA . LEU A 1 176 ? -24.348 -3.413 9.165 1.00 89.38 176 LEU A CA 1
ATOM 1446 C C . LEU A 1 176 ? -25.660 -3.639 8.407 1.00 89.38 176 LEU A C 1
ATOM 1448 O O . LEU A 1 176 ? -26.670 -3.039 8.758 1.00 89.38 176 LEU A O 1
ATOM 1452 N N . LEU A 1 177 ? -25.651 -4.515 7.399 1.00 90.31 177 LEU A N 1
ATOM 1453 C CA . LEU A 1 177 ? -26.815 -4.800 6.559 1.00 90.31 177 LEU A CA 1
ATOM 1454 C C . LEU A 1 177 ? -27.842 -5.699 7.261 1.00 90.31 177 LEU A C 1
ATOM 1456 O O . LEU A 1 177 ? -29.041 -5.457 7.167 1.00 90.31 177 LEU A O 1
ATOM 1460 N N . LEU A 1 178 ? -27.387 -6.743 7.960 1.00 87.31 178 LEU A N 1
ATOM 1461 C CA . LEU A 1 178 ? -28.259 -7.779 8.528 1.00 87.31 178 LEU A CA 1
ATOM 1462 C C . LEU A 1 178 ? -28.569 -7.562 10.017 1.00 87.31 178 LEU A C 1
ATOM 1464 O O . LEU A 1 178 ? -29.407 -8.265 10.583 1.00 87.31 178 LEU A O 1
ATOM 1468 N N . GLY A 1 179 ? -27.845 -6.667 10.699 1.00 81.69 179 GLY A N 1
ATOM 1469 C CA . GLY A 1 179 ? -27.946 -6.443 12.148 1.00 81.69 179 GLY A CA 1
ATOM 1470 C C . GLY A 1 179 ? -27.522 -7.642 13.012 1.00 81.69 179 GLY A C 1
ATOM 1471 O O . GLY A 1 179 ? -27.597 -7.590 14.244 1.00 81.69 179 GLY A O 1
ATOM 1472 N N . LYS A 1 180 ? -27.076 -8.741 12.391 1.00 76.62 180 LYS A N 1
ATOM 1473 C CA . LYS A 1 180 ? -26.653 -9.986 13.039 1.00 76.62 180 LYS A CA 1
ATOM 1474 C C . LYS A 1 180 ? -25.272 -10.371 12.526 1.00 76.62 180 LYS A C 1
ATOM 1476 O O . LYS A 1 180 ? -25.035 -10.419 11.325 1.00 76.62 180 LYS A O 1
ATOM 1481 N N . LEU A 1 181 ? -24.350 -10.655 13.448 1.00 71.19 181 LEU A N 1
ATOM 1482 C CA . LEU A 1 181 ? -23.050 -11.218 13.083 1.00 71.19 181 LEU A CA 1
ATOM 1483 C C . LEU A 1 181 ? -23.312 -12.631 12.545 1.00 71.19 181 LEU A C 1
ATOM 1485 O O . LEU A 1 181 ? -23.987 -13.381 13.260 1.00 71.19 181 LEU A O 1
ATOM 1489 N N . PRO A 1 182 ? -22.789 -13.031 11.369 1.00 64.44 182 PRO A N 1
ATOM 1490 C CA . PRO A 1 182 ? -22.880 -14.420 10.951 1.00 64.44 182 PRO A CA 1
ATOM 1491 C C . PRO A 1 182 ? -22.266 -15.264 12.066 1.00 64.44 182 PRO A C 1
ATOM 1493 O O . PRO A 1 182 ? -21.096 -15.092 12.435 1.00 64.44 182 PRO A O 1
ATOM 1496 N N . GLN A 1 183 ? -23.090 -16.109 12.688 1.00 61.81 183 GLN A N 1
ATOM 1497 C CA . GLN A 1 183 ? -22.606 -17.083 13.650 1.00 61.81 183 GLN A CA 1
ATOM 1498 C C . GLN A 1 183 ? -21.562 -17.890 12.893 1.00 61.81 183 GLN A C 1
ATOM 1500 O O . GLN A 1 183 ? -21.895 -18.553 11.918 1.00 61.81 183 GLN A O 1
ATOM 1505 N N . GLN A 1 184 ? -20.291 -17.798 13.300 1.00 57.91 184 GLN A N 1
ATOM 1506 C CA . GLN A 1 184 ? -19.319 -18.796 12.880 1.00 57.91 184 GLN A CA 1
ATOM 1507 C C . GLN A 1 184 ? -19.925 -20.137 13.260 1.00 57.91 184 GLN A C 1
ATOM 1509 O O . GLN A 1 184 ? -20.003 -20.453 14.454 1.00 57.91 184 GLN A O 1
ATOM 1514 N N . THR A 1 185 ? -20.405 -20.859 12.253 1.00 51.41 185 THR A N 1
ATOM 1515 C CA . THR A 1 185 ? -21.004 -22.172 12.400 1.00 51.41 185 THR A CA 1
ATOM 1516 C C . THR A 1 185 ? -20.030 -23.013 13.210 1.00 51.41 185 THR A C 1
ATOM 1518 O O . THR A 1 185 ? -18.810 -22.944 13.026 1.00 51.41 185 THR A O 1
ATOM 1521 N N . SER A 1 186 ? -20.556 -23.766 14.169 1.00 52.69 186 SER A N 1
ATOM 1522 C CA . SER A 1 186 ? -19.810 -24.731 14.986 1.00 52.69 186 SER A CA 1
ATOM 1523 C C . SER A 1 186 ? -18.861 -25.587 14.135 1.00 52.69 186 SER A C 1
ATOM 1525 O O . SER A 1 186 ? -17.734 -25.832 14.561 1.00 52.69 186 SER A O 1
ATOM 1527 N N . ALA A 1 187 ? -19.250 -25.900 12.894 1.00 52.97 187 ALA A N 1
ATOM 1528 C CA . ALA A 1 187 ? -18.423 -26.541 11.872 1.00 52.97 187 ALA A CA 1
ATOM 1529 C C . ALA A 1 187 ? -17.073 -25.835 11.620 1.00 52.97 187 ALA A C 1
ATOM 1531 O O . ALA A 1 187 ? -16.034 -26.486 11.631 1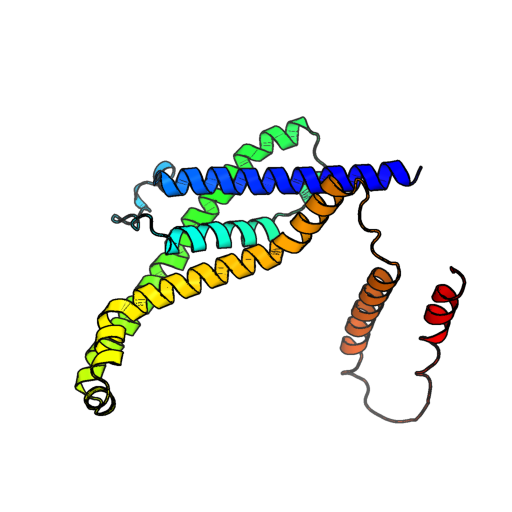.00 52.97 187 ALA A O 1
ATOM 1532 N N . GLN A 1 188 ? -17.037 -24.504 11.498 1.00 56.19 188 GLN A N 1
ATOM 1533 C CA . GLN A 1 188 ? -15.806 -23.748 11.221 1.00 56.19 188 GLN A CA 1
ATOM 1534 C C . GLN A 1 188 ? -14.870 -23.671 12.444 1.00 56.19 188 GLN A C 1
ATOM 1536 O O . GLN A 1 188 ? -13.649 -23.568 12.304 1.00 56.19 188 GLN A O 1
ATOM 1541 N N . ARG A 1 189 ? -15.427 -23.736 13.665 1.00 54.22 189 ARG A N 1
ATOM 1542 C CA . ARG A 1 189 ? -14.632 -23.895 14.898 1.00 54.22 189 ARG A CA 1
ATOM 1543 C C . ARG A 1 189 ? -14.087 -25.312 15.042 1.00 54.22 189 ARG A C 1
ATOM 1545 O O . ARG A 1 189 ? -12.973 -25.462 15.537 1.00 54.22 189 ARG A O 1
ATOM 1552 N N . CYS A 1 190 ? -14.854 -26.313 14.617 1.00 54.12 190 CYS A N 1
ATOM 1553 C CA . CYS A 1 190 ? -14.439 -27.710 14.643 1.00 54.12 190 CYS A CA 1
ATOM 1554 C C . CYS A 1 190 ? -13.311 -27.943 13.626 1.00 54.12 190 CYS A C 1
ATOM 1556 O O . CYS A 1 190 ? -12.267 -28.457 14.007 1.00 54.12 190 CYS A O 1
ATOM 1558 N N . GLN A 1 191 ? -13.437 -27.403 12.407 1.00 56.06 191 GLN A N 1
ATOM 1559 C CA . GLN A 1 191 ? -12.415 -27.477 11.355 1.00 56.06 191 GLN A CA 1
ATOM 1560 C C . GLN A 1 191 ? -11.091 -26.810 11.769 1.00 56.06 191 GLN A C 1
ATOM 1562 O O . GLN A 1 191 ? -10.025 -27.382 11.579 1.00 56.06 191 GLN A O 1
ATOM 1567 N N . LYS A 1 192 ? -11.133 -25.638 12.427 1.00 55.97 192 LYS A N 1
ATOM 1568 C CA . LYS A 1 192 ? -9.918 -24.991 12.963 1.00 55.97 192 LYS A CA 1
ATOM 1569 C C . LYS A 1 192 ? -9.266 -25.747 14.122 1.00 55.97 192 LYS A C 1
ATOM 1571 O O . LYS A 1 192 ? -8.068 -25.570 14.326 1.00 55.97 192 LYS A O 1
ATOM 1576 N N . ARG A 1 193 ? -10.018 -26.539 14.895 1.00 56.47 193 ARG A N 1
ATOM 1577 C CA . ARG A 1 193 ? -9.438 -27.424 15.920 1.00 56.47 193 ARG A CA 1
ATOM 1578 C C . ARG A 1 193 ? -8.743 -28.614 15.271 1.00 56.47 193 ARG A C 1
ATOM 1580 O O . ARG A 1 193 ? -7.576 -28.833 15.562 1.00 56.47 193 ARG A O 1
ATOM 1587 N N . THR A 1 194 ? -9.389 -29.267 14.306 1.00 55.88 194 THR A N 1
ATOM 1588 C CA . THR A 1 194 ? -8.788 -30.392 13.570 1.00 55.88 194 THR A CA 1
ATOM 1589 C C . THR A 1 194 ? -7.543 -29.980 12.790 1.00 55.88 194 THR A C 1
ATOM 1591 O O . THR A 1 194 ? -6.569 -30.721 12.789 1.00 55.88 194 THR A O 1
ATOM 1594 N N . SER A 1 195 ? -7.511 -28.790 12.175 1.00 57.09 195 SER A N 1
ATOM 1595 C CA . SER A 1 195 ? -6.292 -28.292 11.516 1.00 57.09 195 SER A CA 1
ATOM 1596 C C . SER A 1 195 ? -5.141 -28.058 12.496 1.00 57.09 195 SER A C 1
ATOM 1598 O O . SER A 1 195 ? -3.992 -28.247 12.121 1.00 57.09 195 SER A O 1
ATOM 1600 N N . ARG A 1 196 ? -5.438 -27.651 13.738 1.00 55.00 196 ARG A N 1
ATOM 1601 C CA . ARG A 1 196 ? -4.420 -27.385 14.760 1.00 55.00 196 ARG A CA 1
ATOM 1602 C C . ARG A 1 196 ? -3.880 -28.682 15.360 1.00 55.00 196 ARG A C 1
ATOM 1604 O O . ARG A 1 196 ? -2.670 -28.814 15.463 1.00 55.00 196 ARG A O 1
ATOM 1611 N N . ASP A 1 197 ? -4.748 -29.649 15.656 1.00 56.44 197 ASP A N 1
ATOM 1612 C CA . ASP A 1 197 ? -4.340 -30.977 16.142 1.00 56.44 197 ASP A CA 1
ATOM 1613 C C . ASP A 1 197 ? -3.531 -31.747 15.087 1.00 56.44 197 ASP A C 1
ATOM 1615 O O . ASP A 1 197 ? -2.559 -32.420 15.417 1.00 56.44 197 ASP A O 1
ATOM 1619 N N . ARG A 1 198 ? -3.846 -31.571 13.797 1.00 53.03 198 ARG A N 1
ATOM 1620 C CA . ARG A 1 198 ? -3.072 -32.163 12.694 1.00 53.03 198 ARG A CA 1
ATOM 1621 C C . ARG A 1 198 ? -1.671 -31.556 12.544 1.00 53.03 198 ARG A C 1
ATOM 1623 O O . ARG A 1 198 ? -0.768 -32.246 12.092 1.00 53.03 198 ARG A O 1
ATOM 1630 N N . SER A 1 199 ? -1.477 -30.293 12.930 1.00 56.16 199 SER A N 1
ATOM 1631 C CA . SER A 1 199 ? -0.150 -29.664 12.957 1.00 56.16 199 SER A CA 1
ATOM 1632 C C . SER A 1 199 ? 0.712 -30.140 14.125 1.00 56.16 199 SER A C 1
ATOM 1634 O O . SER A 1 199 ? 1.924 -30.155 13.976 1.00 56.16 19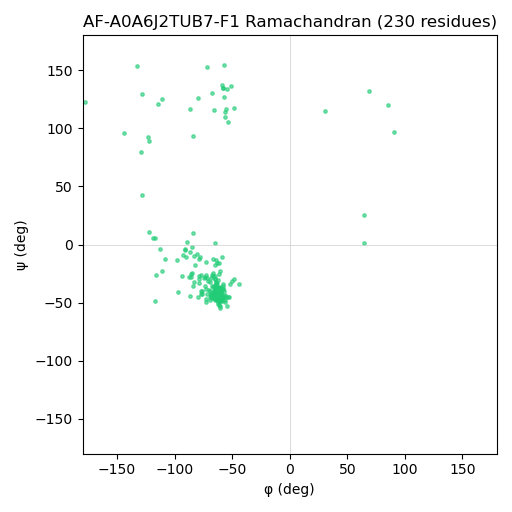9 SER A O 1
ATOM 1636 N N . TYR A 1 200 ? 0.117 -30.543 15.254 1.00 54.28 200 TYR A N 1
ATOM 1637 C CA . TYR A 1 200 ? 0.864 -31.154 16.360 1.00 54.28 200 TYR A CA 1
ATOM 1638 C C . TYR A 1 200 ? 1.232 -32.612 16.049 1.00 54.28 200 TYR A C 1
ATOM 1640 O O . TYR A 1 200 ? 2.372 -33.004 16.245 1.00 54.28 200 TYR A O 1
ATOM 1648 N N . LEU A 1 201 ? 0.321 -33.375 15.436 1.00 54.19 201 LEU A N 1
ATOM 1649 C CA . LEU A 1 201 ? 0.581 -34.765 15.029 1.00 54.19 201 LEU A CA 1
ATOM 1650 C C . LEU A 1 201 ? 1.622 -34.920 13.908 1.00 54.19 201 LEU A C 1
ATOM 1652 O O . LEU A 1 201 ? 2.235 -35.973 13.806 1.00 54.19 201 LEU A O 1
ATOM 1656 N N . ASN A 1 202 ? 1.832 -33.900 13.073 1.00 51.62 202 ASN A N 1
ATOM 1657 C CA . ASN A 1 202 ? 2.882 -33.926 12.048 1.00 51.62 202 ASN A CA 1
ATOM 1658 C C . ASN A 1 202 ? 4.269 -33.523 12.578 1.00 51.62 202 ASN A C 1
ATOM 1660 O O . ASN A 1 202 ? 5.233 -33.657 11.838 1.00 51.62 202 ASN A O 1
ATOM 1664 N N . ILE A 1 203 ? 4.377 -33.009 13.810 1.00 53.75 203 ILE A N 1
ATOM 1665 C CA . ILE A 1 203 ? 5.676 -32.720 14.443 1.00 53.75 203 ILE A CA 1
ATOM 1666 C C . ILE A 1 203 ? 6.197 -33.965 15.181 1.00 53.75 203 ILE A C 1
ATOM 1668 O O . ILE A 1 203 ? 7.402 -34.162 15.240 1.00 53.75 203 ILE A O 1
ATOM 1672 N N . ASP A 1 204 ? 5.303 -34.840 15.656 1.00 51.50 204 ASP A N 1
ATOM 1673 C CA . ASP A 1 204 ? 5.668 -36.078 16.366 1.00 51.50 204 ASP A CA 1
ATOM 1674 C C . ASP A 1 204 ? 5.828 -37.310 15.442 1.00 51.50 204 ASP A C 1
ATOM 1676 O O . ASP A 1 204 ? 6.186 -38.389 15.906 1.00 51.50 204 ASP A O 1
ATOM 1680 N N . ALA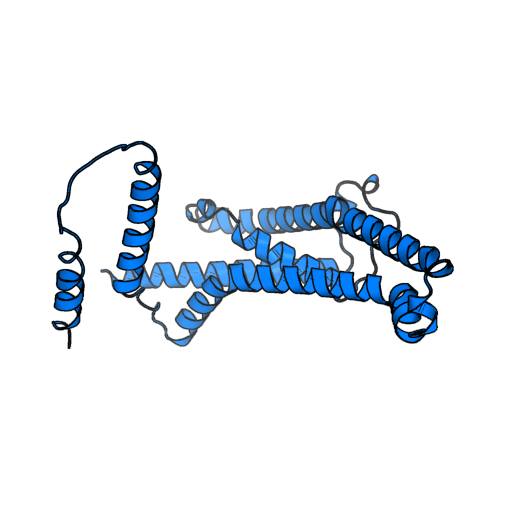 A 1 205 ? 5.551 -37.184 14.138 1.00 50.91 205 ALA A N 1
ATOM 1681 C CA . ALA A 1 205 ? 5.586 -38.305 13.189 1.00 50.91 205 ALA A CA 1
ATOM 1682 C C . ALA A 1 205 ? 6.946 -38.526 12.496 1.00 50.91 205 ALA A C 1
ATOM 1684 O O . ALA A 1 205 ? 7.085 -39.512 11.777 1.00 50.91 205 ALA A O 1
ATOM 1685 N N . ASP A 1 206 ? 7.934 -37.653 12.715 1.00 53.91 206 ASP A N 1
ATOM 1686 C CA . ASP A 1 206 ? 9.290 -37.816 12.160 1.00 53.91 206 ASP A CA 1
ATOM 1687 C C . ASP A 1 206 ? 10.234 -38.624 13.079 1.00 53.91 206 ASP A C 1
ATOM 1689 O O . ASP A 1 206 ? 11.386 -38.834 12.715 1.00 53.91 206 ASP A O 1
ATOM 1693 N N . ASP A 1 207 ? 9.759 -39.124 14.231 1.00 53.75 207 ASP A N 1
ATOM 1694 C CA . ASP A 1 207 ? 10.603 -39.816 15.230 1.00 53.75 207 ASP A CA 1
ATOM 1695 C C . ASP A 1 207 ? 10.174 -41.260 15.567 1.00 53.75 207 ASP A C 1
ATOM 1697 O O . ASP A 1 207 ? 10.691 -41.855 16.513 1.00 53.75 207 ASP A O 1
ATOM 1701 N N . ILE A 1 208 ? 9.242 -41.867 14.820 1.00 55.34 208 ILE A N 1
ATOM 1702 C CA . ILE A 1 208 ? 8.781 -43.236 15.119 1.00 55.34 208 ILE A CA 1
ATOM 1703 C C . ILE A 1 208 ? 8.996 -44.154 13.922 1.00 55.34 208 ILE A C 1
ATOM 1705 O O . ILE A 1 208 ? 8.131 -44.354 13.069 1.00 55.34 208 ILE A O 1
ATOM 1709 N N . ASP A 1 209 ? 10.190 -44.736 13.920 1.00 55.78 209 ASP A N 1
ATOM 1710 C CA . ASP A 1 209 ? 10.479 -46.004 13.277 1.00 55.78 209 ASP A CA 1
ATOM 1711 C C . ASP A 1 209 ? 9.564 -47.103 13.852 1.00 55.78 209 ASP A C 1
ATOM 1713 O O . ASP A 1 209 ? 9.468 -47.293 15.065 1.00 55.78 209 ASP A O 1
ATOM 1717 N N . ASN A 1 210 ? 9.021 -47.897 12.932 1.00 50.31 210 ASN A N 1
ATOM 1718 C CA . ASN A 1 210 ? 8.781 -49.329 13.084 1.00 50.31 210 ASN A CA 1
ATOM 1719 C C . ASN A 1 210 ? 7.481 -49.844 13.759 1.00 50.31 210 ASN A C 1
ATOM 1721 O O . ASN A 1 210 ? 7.232 -49.685 14.950 1.00 50.31 210 ASN A O 1
ATOM 1725 N N . ASP A 1 211 ? 6.767 -50.617 12.935 1.00 52.72 211 ASP A N 1
ATOM 1726 C CA . ASP A 1 211 ? 5.915 -51.783 13.202 1.00 52.72 211 ASP A CA 1
ATOM 1727 C C . ASP A 1 211 ? 4.568 -51.693 13.958 1.00 52.72 211 ASP A C 1
ATOM 1729 O O . ASP A 1 211 ? 4.450 -51.256 15.099 1.00 52.72 211 ASP A O 1
ATOM 1733 N N . ASN A 1 212 ? 3.592 -52.348 13.309 1.00 46.69 212 ASN A N 1
ATOM 1734 C CA . ASN A 1 212 ? 2.307 -52.890 13.774 1.00 46.69 212 ASN A CA 1
ATOM 1735 C C . ASN A 1 212 ? 1.034 -52.019 13.733 1.00 46.69 212 ASN A C 1
ATOM 1737 O O . ASN A 1 212 ? 0.690 -51.279 14.650 1.00 46.69 212 ASN A O 1
ATOM 1741 N N . ASP A 1 213 ? 0.283 -52.242 12.647 1.00 55.94 213 ASP A N 1
ATOM 1742 C CA . ASP A 1 213 ? -1.130 -52.653 12.589 1.00 55.94 213 ASP A CA 1
ATOM 1743 C C . ASP A 1 213 ? -2.101 -52.217 13.705 1.00 55.94 213 ASP A C 1
ATOM 1745 O O . ASP A 1 213 ? -2.105 -52.728 14.824 1.00 55.94 213 ASP A O 1
ATOM 1749 N N . GLY A 1 214 ? -3.084 -51.396 13.311 1.00 47.44 214 GLY A N 1
ATOM 1750 C CA . GLY A 1 214 ? -4.348 -51.242 14.034 1.00 47.44 214 GLY A CA 1
ATOM 1751 C C . GLY A 1 214 ? -5.331 -50.277 13.349 1.00 47.44 214 GLY A C 1
ATOM 1752 O O . GLY A 1 214 ? -4.996 -49.105 13.157 1.00 47.44 214 GLY A O 1
ATOM 1753 N N . PRO A 1 215 ? -6.564 -50.697 12.990 1.00 52.50 215 PRO A N 1
ATOM 1754 C CA . PRO A 1 215 ? -7.548 -49.827 12.358 1.00 52.50 215 PRO A CA 1
ATOM 1755 C C . PRO A 1 215 ? -8.298 -49.029 13.433 1.00 52.50 215 PRO A C 1
ATOM 1757 O O . PRO A 1 215 ? -9.287 -49.490 13.994 1.00 52.50 215 PRO A O 1
ATOM 1760 N N . LEU A 1 216 ? -7.828 -47.816 13.735 1.00 49.84 216 LEU A N 1
ATOM 1761 C CA . LEU A 1 216 ? -8.471 -46.921 14.711 1.00 49.84 216 LEU A CA 1
ATOM 1762 C C . LEU A 1 216 ? -8.731 -45.519 14.136 1.00 49.84 216 LEU A C 1
ATOM 1764 O O . LEU A 1 216 ? -8.461 -44.507 14.781 1.00 49.84 216 LEU A O 1
ATOM 1768 N N . ARG A 1 217 ? -9.216 -45.437 12.888 1.00 49.19 217 ARG A N 1
ATOM 1769 C CA . ARG A 1 217 ? -9.356 -44.153 12.171 1.00 49.19 217 ARG A CA 1
ATOM 1770 C C . ARG A 1 217 ? -10.767 -43.714 11.780 1.00 49.19 217 ARG A C 1
ATOM 1772 O O . ARG A 1 217 ? -10.887 -42.661 11.163 1.00 49.19 217 ARG A O 1
ATOM 1779 N N . GLU A 1 218 ? -11.822 -44.419 12.186 1.00 50.47 218 GLU A N 1
ATOM 1780 C CA . GLU A 1 218 ? -13.195 -44.069 11.761 1.00 50.47 218 GLU A CA 1
ATOM 1781 C C . GLU A 1 218 ? -14.092 -43.451 12.848 1.00 50.47 218 GLU A C 1
ATOM 1783 O O . GLU A 1 218 ? -15.100 -42.829 12.525 1.00 50.47 218 GLU A O 1
ATOM 1788 N N . HIS A 1 219 ? -13.716 -43.478 14.130 1.00 50.03 219 HIS A N 1
ATOM 1789 C CA . HIS A 1 219 ? -14.666 -43.114 15.193 1.00 50.03 219 HIS A CA 1
ATOM 1790 C C . HIS A 1 219 ? -14.891 -41.610 15.454 1.00 50.03 219 HIS A C 1
ATOM 1792 O O . HIS A 1 219 ? -15.801 -41.264 16.204 1.00 50.03 219 HIS A O 1
ATOM 1798 N N . MET A 1 220 ? -14.129 -40.695 14.842 1.00 47.22 220 MET A N 1
ATOM 1799 C CA . MET A 1 220 ? -14.284 -39.248 15.101 1.00 47.22 220 MET A CA 1
ATOM 1800 C C . MET A 1 220 ? -15.276 -38.516 14.178 1.00 47.22 220 MET A C 1
ATOM 1802 O O . MET A 1 220 ? -15.620 -37.369 14.468 1.00 47.22 220 MET A O 1
ATOM 1806 N N . CYS A 1 221 ? -15.759 -39.130 13.090 1.00 54.50 221 CYS A N 1
ATOM 1807 C CA . CYS A 1 221 ? -16.737 -38.470 12.209 1.00 54.50 221 CYS A CA 1
ATOM 1808 C C . CYS A 1 221 ? -18.187 -38.586 12.707 1.00 54.50 221 CYS A C 1
ATOM 1810 O O . CYS A 1 221 ? -18.960 -37.639 12.545 1.00 54.50 221 CYS A O 1
ATOM 1812 N N . ASP A 1 222 ? -18.551 -39.678 13.380 1.00 54.06 222 ASP A N 1
ATOM 1813 C CA . ASP A 1 222 ? -19.954 -39.951 13.724 1.00 54.06 222 ASP A CA 1
ATOM 1814 C C . ASP A 1 222 ? -20.523 -39.032 14.810 1.00 54.06 222 ASP A C 1
ATOM 1816 O O . ASP A 1 222 ? -21.704 -38.676 14.778 1.00 54.06 222 ASP A O 1
ATOM 1820 N N . GLU A 1 223 ? -19.695 -38.567 15.747 1.00 56.19 223 GLU A N 1
ATOM 1821 C CA . GLU A 1 223 ? -20.153 -37.655 16.802 1.00 56.19 223 GLU A CA 1
ATOM 1822 C C . GLU A 1 223 ? -20.426 -36.232 16.283 1.00 56.19 223 GLU A C 1
ATOM 1824 O O . GLU A 1 223 ? -21.269 -35.516 16.832 1.00 56.19 223 GLU A O 1
ATOM 1829 N N . CYS A 1 224 ? -19.766 -35.822 15.194 1.00 54.12 224 CYS A N 1
ATOM 1830 C CA . CYS A 1 224 ? -20.059 -34.550 14.528 1.00 54.12 224 CYS A CA 1
ATOM 1831 C C . CYS A 1 224 ? -21.305 -34.634 13.640 1.00 54.12 224 CYS A C 1
ATOM 1833 O O . CYS A 1 224 ? -22.043 -33.652 13.561 1.00 54.12 224 CYS A O 1
ATOM 1835 N N . ILE A 1 225 ? -21.565 -35.789 13.018 1.00 57.22 225 ILE A N 1
ATOM 1836 C CA . ILE A 1 225 ? -22.757 -36.009 12.186 1.00 57.22 225 ILE A CA 1
ATOM 1837 C C . ILE A 1 225 ? -24.013 -36.099 13.063 1.00 57.22 225 ILE A C 1
ATOM 1839 O O . ILE A 1 225 ? -25.007 -35.440 12.761 1.00 57.22 225 ILE A O 1
ATOM 1843 N N . LYS A 1 226 ? -23.960 -36.800 14.207 1.00 55.44 226 LYS A N 1
ATOM 1844 C CA . LYS A 1 226 ? -25.104 -36.894 15.136 1.00 55.44 226 LYS A CA 1
ATOM 1845 C C . LYS A 1 226 ? -25.592 -35.535 15.643 1.00 55.44 226 LYS A C 1
ATOM 1847 O O . LYS A 1 226 ? -26.793 -35.306 15.702 1.00 55.44 226 LYS A O 1
ATOM 1852 N N . ARG A 1 227 ? -24.683 -34.593 15.919 1.00 56.22 227 ARG A N 1
ATOM 1853 C CA . ARG A 1 227 ? -25.068 -33.236 16.358 1.00 56.22 227 ARG A CA 1
ATOM 1854 C C . ARG A 1 227 ? -25.663 -32.360 15.255 1.00 56.22 227 ARG A C 1
ATOM 1856 O O . ARG A 1 227 ? -26.220 -31.315 15.575 1.00 56.22 227 ARG A O 1
ATOM 1863 N N . PHE A 1 228 ? -25.513 -32.741 13.988 1.00 48.97 228 PHE A N 1
ATOM 1864 C CA . PHE A 1 228 ? -26.085 -32.011 12.856 1.00 48.97 228 PHE A CA 1
ATOM 1865 C C . PHE A 1 228 ? -27.533 -32.432 12.570 1.00 48.97 228 PHE A C 1
ATOM 1867 O O . PHE A 1 228 ? -28.305 -31.616 12.088 1.00 48.97 228 PHE A O 1
ATOM 1874 N N . VAL A 1 229 ? -27.902 -33.674 12.907 1.00 56.56 229 VAL A N 1
ATOM 1875 C CA . VAL A 1 229 ? -29.243 -34.234 12.662 1.00 56.56 229 VAL A CA 1
ATOM 1876 C C . VAL A 1 229 ? -30.243 -33.880 13.774 1.00 56.56 229 VAL A C 1
ATOM 1878 O O . VAL A 1 229 ? -31.433 -33.797 13.516 1.00 56.56 229 VAL A O 1
ATOM 1881 N N . GLU A 1 230 ? -29.791 -33.600 15.000 1.00 54.97 230 GLU A N 1
ATOM 1882 C CA . GLU A 1 230 ? -30.677 -33.241 16.130 1.00 54.97 230 GLU A CA 1
ATOM 1883 C C . GLU A 1 230 ? -31.083 -31.748 16.189 1.00 54.97 230 GLU A C 1
ATOM 1885 O O . GLU A 1 230 ? -31.624 -31.300 17.202 1.00 54.97 230 GLU A O 1
ATOM 1890 N N . GLN A 1 231 ? -30.791 -30.945 15.156 1.00 48.66 231 GLN A N 1
ATOM 1891 C CA . GLN A 1 231 ? -31.125 -29.507 15.119 1.00 48.66 231 GLN A CA 1
ATOM 1892 C C . GLN A 1 231 ? -32.083 -29.080 13.990 1.00 48.66 231 GLN A C 1
ATOM 1894 O O . GLN A 1 231 ? -32.343 -27.879 13.873 1.00 48.66 231 GLN A O 1
ATOM 1899 N N . GLU A 1 232 ? -32.623 -30.020 13.210 1.00 41.19 232 GLU A N 1
ATOM 1900 C C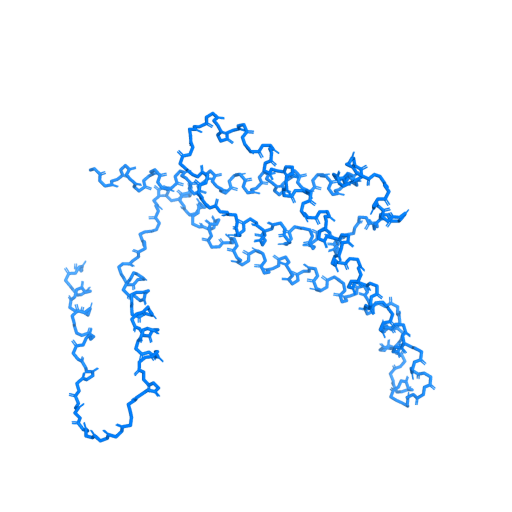A . GLU A 1 232 ? -33.834 -29.815 12.385 1.00 41.19 232 GLU A CA 1
ATOM 1901 C C . GLU A 1 232 ? -35.088 -30.269 13.142 1.00 41.19 232 GLU A C 1
ATOM 1903 O O . GLU A 1 232 ? -36.124 -29.581 13.000 1.00 41.19 232 GLU A O 1
#

Solvent-accessible surface area (backbone atoms only — not comparable to full-atom values): 13357 Å² total; per-residue (Å²): 123,67,66,62,58,54,52,53,54,44,54,52,42,40,48,55,43,50,54,51,52,49,47,49,52,53,52,48,50,31,53,76,70,70,55,55,62,50,49,76,76,41,64,84,77,49,66,96,67,73,76,75,89,39,72,38,57,52,32,30,53,55,8,50,50,34,45,50,60,60,68,53,72,72,73,68,75,76,55,55,72,68,59,45,63,66,43,48,60,56,49,47,51,50,51,51,40,50,49,50,47,46,42,61,73,47,48,49,55,51,50,51,53,48,47,52,50,40,50,49,55,50,57,54,48,82,77,43,75,71,48,74,82,38,58,64,67,50,54,40,43,60,71,42,42,57,60,49,51,50,33,53,53,13,47,49,43,24,50,51,9,46,60,66,39,42,68,57,45,51,54,25,50,46,24,71,76,66,76,45,68,83,71,80,48,68,64,62,58,49,51,56,48,54,58,50,55,53,57,56,56,63,69,65,60,83,78,67,82,82,89,82,91,78,96,82,83,69,79,76,58,58,68,60,52,55,65,61,65,79,73,121

Foldseek 3Di:
DVVVVQLVVLVVLLVLLVLLVVLLVVLLVCLVVVHALCCVVDVVLDDPDDDPRDPLLNLQLSLVSLVVSLVPPCPCVPDDPVVVVVCSVVVSSVSRNVSSCCCSPPVVVVLVVLLVVLVVVLVCCVPDPVCVVPVPVNVCSNPPVSVVVSNVVSNVSNVVSCVSCVVSVVQSVCCVVVVGRPPPPVVNVVVVVVVVVVVVVVVPVVPDDDDDDDPDPDPPPVVVVVVVVVPD

Radius of gyration: 25.96 Å; Cα contacts (8 Å, |Δi|>4): 132; chains: 1; bounding box: 56×70×65 Å

Nearest PDB structures (foldseek):
  3i2w-assembly1_A  TM=1.606E-01  e=6.095E+00  Drosophila melanogaster

Mean predicted aligned error: 12.82 Å

Sequence (232 aa):
MQTNKMQKKGWELVRDMYESLLMMSVSMMFHLNGWHVLAWLDPNQMPSEALPVNWSTTCFIMGLLLVLLHFKPRSIKRCSHMARVAMLPLEIFLMLWLIDTLEVQMWHPFLGIMEMLFGVLGHARRFSGIYYYLPGLSKWLINDAFYFMRFVSSVTILLLGLEAEGGKWRRAIDFLLLGKLPQQTSAQRCQKRTSRDRSYLNIDADDIDNDNDGPLREHMCDECIKRFVEQE

Organism: Drosophila lebanonensis (NCBI:txid7225)